Protein AF-A0A7X9ZNR3-F1 (afdb_monomer)

Structure (mmCIF, N/CA/C/O backbone):
data_AF-A0A7X9ZNR3-F1
#
_entry.id   AF-A0A7X9ZNR3-F1
#
loop_
_atom_site.group_PDB
_atom_site.id
_atom_site.type_symbol
_atom_site.label_atom_id
_atom_site.label_alt_id
_atom_site.label_comp_id
_atom_site.label_asym_id
_atom_site.label_entity_id
_atom_site.label_seq_id
_atom_site.pdbx_PDB_ins_code
_atom_site.Cartn_x
_atom_site.Cartn_y
_atom_site.Cartn_z
_atom_site.occupancy
_atom_site.B_iso_or_equiv
_atom_site.auth_seq_id
_atom_site.auth_comp_id
_atom_site.auth_asym_id
_atom_site.auth_atom_id
_atom_site.pdbx_PDB_model_num
ATOM 1 N N . MET A 1 1 ? -13.707 3.258 27.405 1.00 74.75 1 MET A N 1
ATOM 2 C CA . MET A 1 1 ? -12.650 2.225 27.385 1.00 74.75 1 MET A CA 1
ATOM 3 C C . MET A 1 1 ? -12.020 2.270 26.015 1.00 74.75 1 MET A C 1
ATOM 5 O O . MET A 1 1 ? -12.771 2.261 25.046 1.00 74.75 1 MET A O 1
ATOM 9 N N . THR A 1 2 ? -10.698 2.387 25.947 1.00 89.94 2 THR A N 1
ATOM 10 C CA . THR A 1 2 ? -9.964 2.282 24.686 1.00 89.94 2 THR A CA 1
ATOM 11 C C . THR A 1 2 ? -9.937 0.831 24.216 1.00 89.94 2 THR A C 1
ATOM 13 O O . THR A 1 2 ? -10.012 -0.099 25.022 1.00 89.94 2 THR A O 1
ATOM 16 N N . LYS A 1 3 ? -9.907 0.659 22.902 1.00 95.94 3 LYS A N 1
ATOM 17 C CA . LYS A 1 3 ? -9.895 -0.614 22.191 1.00 95.94 3 LYS A CA 1
ATOM 18 C C . LYS A 1 3 ? -8.487 -0.932 21.710 1.00 95.94 3 LYS A C 1
ATOM 20 O O . LYS A 1 3 ? -7.637 -0.041 21.652 1.00 95.94 3 LYS A O 1
ATOM 25 N N . ARG A 1 4 ? -8.252 -2.195 21.366 1.00 96.81 4 ARG A N 1
ATOM 26 C CA . ARG A 1 4 ? -7.011 -2.649 20.736 1.00 96.81 4 ARG A CA 1
ATOM 27 C C . ARG A 1 4 ? -7.162 -2.648 19.218 1.00 96.81 4 ARG A C 1
ATOM 29 O O . ARG A 1 4 ? -8.122 -3.225 18.713 1.00 96.81 4 ARG A O 1
ATOM 36 N N . LEU A 1 5 ? -6.220 -2.023 18.521 1.00 97.56 5 LEU A N 1
ATOM 37 C CA . LEU A 1 5 ? -6.070 -2.085 17.069 1.00 97.56 5 LEU A CA 1
ATOM 38 C C . LEU A 1 5 ? -5.126 -3.231 16.690 1.00 97.56 5 LEU A C 1
ATOM 40 O O . LEU A 1 5 ? -4.031 -3.323 17.240 1.00 97.56 5 LEU A O 1
ATOM 44 N N . ASP A 1 6 ? -5.506 -4.042 15.711 1.00 97.94 6 ASP A N 1
ATOM 45 C CA . ASP A 1 6 ? -4.581 -4.897 14.966 1.00 97.94 6 ASP A CA 1
ATOM 46 C C . ASP A 1 6 ? -4.818 -4.714 13.458 1.00 97.94 6 ASP A C 1
ATOM 48 O O . ASP A 1 6 ? -5.951 -4.524 13.015 1.00 97.94 6 ASP A O 1
ATOM 52 N N . ILE A 1 7 ? -3.758 -4.794 12.656 1.00 97.88 7 ILE A N 1
ATOM 53 C CA . ILE A 1 7 ? -3.806 -4.730 11.193 1.00 97.88 7 ILE A CA 1
ATOM 54 C C . ILE A 1 7 ? -3.326 -6.070 10.638 1.00 97.88 7 ILE A C 1
ATOM 56 O O . ILE A 1 7 ? -2.135 -6.390 10.655 1.00 97.88 7 ILE A O 1
ATOM 60 N N . LEU A 1 8 ? -4.256 -6.866 10.117 1.00 97.06 8 LEU A N 1
ATOM 61 C CA . LEU A 1 8 ? -3.946 -8.174 9.552 1.00 97.06 8 LEU A CA 1
ATOM 62 C C . LEU A 1 8 ? -3.786 -8.079 8.037 1.00 97.06 8 LEU A C 1
ATOM 64 O O . LEU A 1 8 ? -4.723 -7.694 7.337 1.00 97.06 8 LEU A O 1
ATOM 68 N N . VAL A 1 9 ? -2.624 -8.489 7.529 1.00 97.19 9 VAL A N 1
ATOM 69 C CA . VAL A 1 9 ? -2.407 -8.649 6.088 1.00 97.19 9 VAL A CA 1
ATOM 70 C C . VAL A 1 9 ? -2.668 -10.094 5.690 1.00 97.19 9 VAL A C 1
ATOM 72 O O . VAL A 1 9 ? -2.155 -11.027 6.302 1.00 97.19 9 VAL A O 1
ATOM 75 N N . SER A 1 10 ? -3.478 -10.281 4.656 1.00 93.06 10 SER A N 1
ATOM 76 C CA . SER A 1 10 ? -3.810 -11.598 4.111 1.00 93.06 10 SER A CA 1
ATOM 77 C C . SER A 1 10 ? -3.955 -11.530 2.599 1.00 93.06 10 SER A C 1
ATOM 79 O O . SER A 1 10 ? -4.188 -10.456 2.041 1.00 93.06 10 SER A O 1
ATOM 81 N N . SER A 1 11 ? -3.832 -12.671 1.923 1.00 90.56 11 SER A N 1
ATOM 82 C CA . SER A 1 11 ? -4.200 -12.752 0.514 1.00 90.56 11 SER A CA 1
ATOM 83 C C . SER A 1 11 ? -5.705 -12.505 0.337 1.00 90.56 11 SER A C 1
ATOM 85 O O . SER A 1 11 ? -6.543 -12.843 1.173 1.00 90.56 11 SER A O 1
ATOM 87 N N . SER A 1 12 ? -6.049 -11.879 -0.776 1.00 86.56 12 SER A N 1
ATOM 88 C CA . SER A 1 12 ? -7.393 -11.524 -1.202 1.00 86.56 12 SER A CA 1
ATOM 89 C C . SER A 1 12 ? -7.602 -12.068 -2.613 1.00 86.56 12 SER A C 1
ATOM 91 O O . SER A 1 12 ? -7.291 -11.386 -3.595 1.00 86.56 12 SER A O 1
ATOM 93 N N . PRO A 1 13 ? -8.140 -13.295 -2.746 1.00 82.31 13 PRO A N 1
ATOM 94 C CA . PRO A 1 13 ? -8.471 -13.860 -4.051 1.00 82.31 13 PRO A CA 1
ATOM 95 C C . PRO A 1 13 ? -9.445 -12.976 -4.838 1.00 82.31 13 PRO A C 1
ATOM 97 O O . PRO A 1 13 ? -9.312 -12.845 -6.050 1.00 82.31 13 PRO A O 1
ATOM 100 N N . ALA A 1 14 ? -10.377 -12.314 -4.142 1.00 77.06 14 ALA A N 1
ATOM 101 C CA . ALA A 1 14 ? -11.376 -11.429 -4.741 1.00 77.06 14 ALA A CA 1
ATOM 102 C C . ALA A 1 14 ? -10.763 -10.229 -5.480 1.00 77.06 14 ALA A C 1
ATOM 104 O O . ALA A 1 14 ? -11.314 -9.783 -6.480 1.00 77.06 14 ALA A O 1
ATOM 105 N N . SER A 1 15 ? -9.617 -9.726 -5.013 1.00 73.69 15 SER A N 1
ATOM 106 C CA . SER A 1 15 ? -8.890 -8.631 -5.666 1.00 73.69 15 SER A CA 1
ATOM 107 C C . SER A 1 15 ? -7.600 -9.085 -6.351 1.00 73.69 15 SER A C 1
ATOM 109 O O . SER A 1 15 ? -6.819 -8.232 -6.758 1.00 73.69 15 SER A O 1
ATOM 111 N N . ASN A 1 16 ? -7.359 -10.401 -6.442 1.00 77.50 16 ASN A N 1
ATOM 112 C CA . ASN A 1 16 ? -6.110 -11.002 -6.919 1.00 77.50 16 ASN A CA 1
ATOM 113 C C . ASN A 1 16 ? -4.850 -10.338 -6.317 1.00 77.50 16 ASN A C 1
ATOM 115 O O . ASN A 1 16 ? -3.880 -10.042 -7.017 1.00 77.50 16 ASN A O 1
ATOM 119 N N . ASP A 1 17 ? -4.898 -10.033 -5.016 1.00 82.50 17 ASP A N 1
ATOM 120 C CA . ASP A 1 17 ? -3.831 -9.308 -4.321 1.00 82.50 17 ASP A CA 1
ATOM 121 C C . ASP A 1 17 ? -3.783 -9.649 -2.820 1.00 82.50 17 ASP A C 1
ATOM 123 O O . ASP A 1 17 ? -4.268 -10.695 -2.408 1.00 82.50 17 ASP A O 1
ATOM 127 N N . HIS A 1 18 ? -3.201 -8.782 -1.998 1.00 92.31 18 HIS A N 1
ATOM 128 C CA . HIS A 1 18 ? -3.251 -8.765 -0.549 1.00 92.31 18 HIS A CA 1
ATOM 129 C C . HIS A 1 18 ? -4.193 -7.662 -0.079 1.00 92.31 18 HIS A C 1
ATOM 131 O O . HIS A 1 18 ? -4.435 -6.672 -0.771 1.00 92.31 18 HIS A O 1
ATOM 137 N N . GLN A 1 19 ? -4.720 -7.843 1.121 1.00 94.62 19 GLN A N 1
ATOM 138 C CA . GLN A 1 19 ? -5.551 -6.872 1.805 1.00 94.62 19 GLN A CA 1
ATOM 139 C C . GLN A 1 19 ? -5.066 -6.719 3.243 1.00 94.62 19 GLN A C 1
ATOM 141 O O . GLN A 1 19 ? -4.824 -7.713 3.932 1.00 94.62 19 GLN A O 1
ATOM 146 N N . ALA A 1 20 ? -4.949 -5.477 3.691 1.00 96.88 20 ALA A N 1
ATOM 147 C CA . ALA A 1 20 ? -4.805 -5.113 5.085 1.00 96.88 20 ALA A CA 1
ATOM 148 C C . ALA A 1 20 ? -6.202 -4.862 5.667 1.00 96.88 20 ALA A C 1
ATOM 150 O O . ALA A 1 20 ? -6.957 -4.026 5.160 1.00 96.88 20 ALA A O 1
ATOM 151 N N . ARG A 1 21 ? -6.562 -5.621 6.702 1.00 96.62 21 ARG A N 1
ATOM 152 C CA . ARG A 1 21 ? -7.854 -5.532 7.390 1.00 96.62 21 ARG A CA 1
ATOM 153 C C . ARG A 1 21 ? -7.667 -5.049 8.819 1.00 96.62 21 ARG A C 1
ATOM 155 O O . ARG A 1 21 ? -6.738 -5.470 9.504 1.00 96.62 21 ARG A O 1
ATOM 162 N N . ILE A 1 22 ? -8.583 -4.190 9.249 1.00 96.88 22 ILE A N 1
ATOM 163 C CA . ILE A 1 22 ? -8.605 -3.606 10.588 1.00 96.88 22 ILE A CA 1
ATOM 164 C C . ILE A 1 22 ? -9.339 -4.553 11.535 1.00 96.88 22 ILE A C 1
ATOM 166 O O . ILE A 1 22 ? -10.506 -4.877 11.303 1.00 96.88 22 ILE A O 1
ATOM 170 N N . LEU A 1 23 ? -8.678 -4.968 12.613 1.00 97.81 23 LEU A N 1
ATOM 171 C CA . LEU A 1 23 ? -9.302 -5.676 13.723 1.00 97.81 23 LEU A CA 1
ATOM 172 C C . LEU A 1 23 ? -9.396 -4.750 14.939 1.00 97.81 23 LEU A C 1
ATOM 174 O O . LEU A 1 23 ? -8.427 -4.087 15.308 1.00 97.81 23 LEU A O 1
ATOM 178 N N . VAL A 1 24 ? -10.559 -4.744 15.585 1.00 97.56 24 VAL A N 1
ATOM 179 C CA . VAL A 1 24 ? -10.814 -4.027 16.837 1.00 97.56 24 VAL A CA 1
ATOM 180 C C . VAL A 1 24 ? -11.141 -5.051 17.916 1.00 97.56 24 VAL A C 1
ATOM 182 O O . VAL A 1 24 ? -12.107 -5.800 17.787 1.00 97.56 24 VAL A O 1
ATOM 185 N N . ASP A 1 25 ? -10.324 -5.108 18.970 1.00 97.12 25 ASP A N 1
ATOM 186 C CA . ASP A 1 25 ? -10.372 -6.159 20.001 1.00 97.12 25 ASP A CA 1
ATOM 187 C C . ASP A 1 25 ? -10.370 -7.583 19.395 1.00 97.12 25 ASP A C 1
ATOM 189 O O . ASP A 1 25 ? -11.052 -8.489 19.875 1.00 97.12 25 ASP A O 1
ATOM 193 N N . GLY A 1 26 ? -9.618 -7.779 18.306 1.00 96.81 26 GLY A N 1
ATOM 194 C CA . GLY A 1 26 ? -9.521 -9.057 17.591 1.00 96.81 26 GLY A CA 1
ATOM 195 C C . GLY A 1 26 ? -10.709 -9.399 16.683 1.00 96.81 26 GLY A C 1
ATOM 196 O O . GLY A 1 26 ? -10.716 -10.471 16.082 1.00 96.81 26 GLY A O 1
ATOM 197 N N . VAL A 1 27 ? -11.697 -8.511 16.551 1.00 97.12 27 VAL A N 1
ATOM 198 C CA . VAL A 1 27 ? -12.850 -8.686 15.655 1.00 97.12 27 VAL A CA 1
ATOM 199 C C . VAL A 1 27 ? -12.637 -7.883 14.377 1.00 97.12 27 VAL A C 1
ATOM 201 O O . VAL A 1 27 ? -12.264 -6.716 14.452 1.00 97.12 27 VAL A O 1
ATOM 204 N N . ASP A 1 28 ? -12.904 -8.483 13.213 1.00 96.81 28 ASP A N 1
ATOM 205 C CA . ASP A 1 28 ? -12.868 -7.774 11.929 1.00 96.81 28 ASP A CA 1
ATOM 206 C C . ASP A 1 28 ? -13.869 -6.619 11.929 1.00 96.81 28 ASP A C 1
ATOM 208 O O . ASP A 1 28 ? -15.085 -6.819 11.945 1.00 96.81 28 ASP A O 1
ATOM 212 N N . TRP A 1 29 ? -13.330 -5.404 11.934 1.00 96.62 29 TRP A N 1
ATOM 213 C CA . TRP A 1 29 ? -14.106 -4.184 12.079 1.00 96.62 29 TRP A CA 1
ATOM 214 C C . TRP A 1 29 ? -14.790 -3.773 10.776 1.00 96.62 29 TRP A C 1
ATOM 216 O O . TRP A 1 29 ? -15.828 -3.121 10.827 1.00 96.62 29 TRP A O 1
ATOM 226 N N . LEU A 1 30 ? -14.258 -4.180 9.617 1.00 94.50 30 LEU A N 1
ATOM 227 C CA . LEU A 1 30 ? -14.856 -3.888 8.309 1.00 94.50 30 LEU A CA 1
ATOM 228 C C . LEU A 1 30 ? -16.058 -4.793 8.004 1.00 94.50 30 LEU A C 1
ATOM 230 O O . LEU A 1 30 ? -16.945 -4.401 7.247 1.00 94.50 30 LEU A O 1
ATOM 234 N N . GLY A 1 31 ? -16.089 -5.994 8.586 1.00 93.62 31 GLY A N 1
ATOM 235 C CA . GLY A 1 31 ? -17.117 -6.995 8.318 1.00 93.62 31 GLY A CA 1
ATOM 236 C C . GLY A 1 31 ? -16.944 -7.720 6.970 1.00 93.62 31 GLY A C 1
ATOM 237 O O . GLY A 1 31 ? -16.040 -7.415 6.190 1.00 93.62 31 GLY A O 1
ATOM 238 N N . PRO A 1 32 ? -17.798 -8.716 6.680 1.00 91.38 32 PRO A N 1
ATOM 239 C CA . PRO A 1 32 ? -17.580 -9.663 5.582 1.00 91.38 32 PRO A CA 1
ATOM 240 C C . PRO A 1 32 ? -17.792 -9.076 4.178 1.00 91.38 32 PRO A C 1
ATOM 242 O O . PRO A 1 32 ? -17.235 -9.599 3.217 1.00 91.38 32 PRO A O 1
ATOM 245 N N . ASP A 1 33 ? -18.572 -8.000 4.054 1.00 90.62 33 ASP A N 1
ATOM 246 C CA . ASP A 1 33 ? -18.987 -7.442 2.757 1.00 90.62 33 ASP A CA 1
ATOM 247 C C . ASP A 1 33 ? -18.012 -6.392 2.196 1.00 90.62 33 ASP A C 1
ATOM 249 O O . ASP A 1 33 ? -18.169 -5.917 1.068 1.00 90.62 33 ASP A O 1
ATOM 253 N N . ALA A 1 34 ? -16.994 -6.030 2.977 1.00 92.44 34 ALA A N 1
ATOM 254 C CA . ALA A 1 34 ? -15.958 -5.081 2.599 1.00 92.44 34 ALA A CA 1
ATOM 255 C C . ALA A 1 34 ? -14.628 -5.794 2.338 1.00 92.44 34 ALA A C 1
ATOM 257 O O . ALA A 1 34 ? -14.311 -6.814 2.954 1.00 92.44 34 ALA A O 1
ATOM 258 N N . LEU A 1 35 ? -13.812 -5.226 1.454 1.00 94.50 35 LEU A N 1
ATOM 259 C CA . LEU A 1 35 ? -12.426 -5.634 1.241 1.00 94.50 35 LEU A CA 1
ATOM 260 C C . LEU A 1 35 ? -11.488 -4.743 2.054 1.00 94.50 35 LEU A C 1
ATOM 262 O O . LEU A 1 35 ? -11.736 -3.548 2.213 1.00 94.50 35 LEU A O 1
ATOM 266 N N . GLY A 1 36 ? -10.375 -5.305 2.519 1.00 95.19 36 GLY A N 1
ATOM 267 C CA . GLY A 1 36 ? -9.282 -4.495 3.049 1.00 95.19 36 GLY A CA 1
ATOM 268 C C . GLY A 1 36 ? -8.589 -3.687 1.945 1.00 95.19 36 GLY A C 1
ATOM 269 O O . GLY A 1 36 ? -8.758 -3.938 0.741 1.00 95.19 36 GLY A O 1
ATOM 270 N N . LEU A 1 37 ? -7.797 -2.704 2.358 1.00 94.88 37 LEU A N 1
ATOM 271 C CA . LEU A 1 37 ? -7.009 -1.874 1.449 1.00 94.88 37 LEU A CA 1
ATOM 272 C C . LEU A 1 37 ? -5.676 -2.557 1.106 1.00 94.88 37 LEU A C 1
ATOM 274 O O . LEU A 1 37 ? -5.219 -3.433 1.836 1.00 94.88 37 LEU A O 1
ATOM 278 N N . ASP A 1 38 ? -5.059 -2.187 -0.014 1.00 92.81 38 ASP A N 1
ATOM 279 C CA . ASP A 1 38 ? -3.695 -2.624 -0.332 1.00 92.81 38 ASP A CA 1
ATOM 280 C C . ASP A 1 38 ? -2.729 -2.215 0.809 1.00 92.81 38 ASP A C 1
ATOM 282 O O . ASP A 1 38 ? -2.826 -1.079 1.280 1.00 92.81 38 ASP A O 1
ATOM 286 N N . PRO A 1 39 ? -1.836 -3.095 1.315 1.00 94.56 39 PRO A N 1
ATOM 287 C CA . PRO A 1 39 ? -1.032 -2.766 2.495 1.00 94.56 39 PRO A CA 1
ATOM 288 C C . PRO A 1 39 ? -0.097 -1.550 2.315 1.00 94.56 39 PRO A C 1
ATOM 290 O O . PRO A 1 39 ? -0.093 -0.694 3.205 1.00 94.56 39 PRO A O 1
ATOM 293 N N . PRO A 1 40 ? 0.656 -1.401 1.202 1.00 91.25 40 PRO A N 1
ATOM 294 C CA . PRO A 1 40 ? 1.372 -0.158 0.895 1.00 91.25 40 PRO A CA 1
ATOM 295 C C . PRO A 1 40 ? 0.483 1.092 0.870 1.00 91.25 40 PRO A C 1
ATOM 297 O O . PRO A 1 40 ? 0.863 2.118 1.439 1.00 91.25 40 PRO A O 1
ATOM 300 N N . GLU A 1 41 ? -0.700 1.012 0.260 1.00 90.75 41 GLU A N 1
ATOM 301 C CA . GLU A 1 41 ? -1.643 2.133 0.217 1.00 90.75 41 GLU A CA 1
ATOM 302 C C . GLU A 1 41 ? -2.143 2.504 1.620 1.00 90.75 41 GLU A C 1
ATOM 304 O O . GLU A 1 41 ? -2.049 3.665 2.022 1.00 90.75 41 GLU A O 1
ATOM 309 N N . LEU A 1 42 ? -2.578 1.522 2.419 1.00 93.50 42 LEU A N 1
ATOM 310 C CA . LEU A 1 42 ? -2.999 1.752 3.803 1.00 93.50 42 LEU A CA 1
ATOM 311 C C . LEU A 1 42 ? -1.875 2.389 4.619 1.00 93.50 42 LEU A C 1
ATOM 313 O O . LEU A 1 42 ? -2.100 3.388 5.298 1.00 93.50 42 LEU A O 1
ATOM 317 N N . LYS A 1 43 ? -0.649 1.867 4.499 1.00 91.44 43 LYS A N 1
ATOM 318 C CA . LYS A 1 43 ? 0.538 2.451 5.130 1.00 91.44 43 LYS A CA 1
ATOM 319 C C . LYS A 1 43 ? 0.703 3.921 4.752 1.00 91.44 43 LYS A C 1
ATOM 321 O O . LYS A 1 43 ? 0.956 4.739 5.627 1.00 91.44 43 LYS A O 1
ATOM 326 N N . ASN A 1 44 ? 0.563 4.284 3.480 1.00 87.06 44 ASN A N 1
ATOM 327 C CA . ASN A 1 44 ? 0.722 5.671 3.041 1.00 87.06 44 ASN A CA 1
ATOM 328 C C . ASN A 1 44 ? -0.357 6.600 3.608 1.00 87.06 44 ASN A C 1
ATOM 330 O O . ASN A 1 44 ? -0.049 7.745 3.947 1.00 87.06 44 ASN A O 1
ATOM 334 N N . GLN A 1 45 ? -1.596 6.124 3.738 1.00 88.06 45 GLN A N 1
ATOM 335 C CA . GLN A 1 45 ? -2.686 6.913 4.318 1.00 88.06 45 GLN A CA 1
ATOM 336 C C . GLN A 1 45 ? -2.512 7.108 5.825 1.00 88.06 45 GLN A C 1
ATOM 338 O O . GLN A 1 45 ? -2.658 8.224 6.318 1.00 88.06 45 GLN A O 1
ATOM 343 N N . LEU A 1 46 ? -2.080 6.056 6.513 1.00 86.06 46 LEU A N 1
ATOM 344 C CA . LEU A 1 46 ? -1.807 6.034 7.946 1.00 86.06 46 LEU A CA 1
ATOM 345 C C . LEU A 1 46 ? -0.515 6.789 8.332 1.00 86.06 46 LEU A C 1
ATOM 347 O O . LEU A 1 46 ? -0.435 7.404 9.391 1.00 86.06 46 LEU A O 1
ATOM 351 N N . ARG A 1 47 ? 0.507 6.827 7.462 1.00 73.38 47 ARG A N 1
ATOM 352 C CA . ARG A 1 47 ? 1.772 7.558 7.701 1.00 73.38 47 ARG A CA 1
ATOM 353 C C . ARG A 1 47 ? 1.604 9.079 7.673 1.00 73.38 47 ARG A C 1
ATOM 355 O O . ARG A 1 47 ? 2.399 9.797 8.278 1.00 73.38 47 ARG A O 1
ATOM 362 N N . ARG A 1 48 ? 0.578 9.599 6.986 1.00 59.03 48 ARG A N 1
ATOM 363 C CA . ARG A 1 48 ? 0.272 11.046 6.950 1.00 59.03 48 ARG A CA 1
ATOM 364 C C . ARG A 1 48 ? -0.101 11.616 8.331 1.00 59.03 48 ARG A C 1
ATOM 366 O O . ARG A 1 48 ? -0.210 12.829 8.470 1.00 59.03 48 ARG A O 1
ATOM 373 N N . GLU A 1 49 ? -0.232 10.767 9.349 1.00 54.31 49 GLU A N 1
ATOM 374 C CA . GLU A 1 49 ? -0.651 11.098 10.714 1.00 54.31 49 GLU A CA 1
ATOM 375 C C . GLU A 1 49 ? 0.449 11.634 11.646 1.00 54.31 49 GLU A C 1
ATOM 377 O O . GLU A 1 49 ? 0.160 11.901 12.811 1.00 54.31 49 GLU A O 1
ATOM 382 N N . GLN A 1 50 ? 1.696 11.824 11.195 1.00 51.66 50 GLN A N 1
ATOM 383 C CA . GLN A 1 50 ? 2.775 12.267 12.093 1.00 51.66 50 GLN A CA 1
ATOM 384 C C . GLN A 1 50 ? 3.290 13.698 11.852 1.00 51.66 50 GLN A C 1
ATOM 386 O O . GLN A 1 50 ? 4.419 13.875 11.393 1.00 51.66 50 GLN A O 1
ATOM 391 N N . PRO A 1 51 ? 2.596 14.758 12.301 1.00 46.94 51 PRO A N 1
ATOM 392 C CA . PRO A 1 51 ? 3.294 15.835 12.975 1.00 46.94 51 PRO A CA 1
ATOM 393 C C . PRO A 1 51 ? 3.596 15.356 14.402 1.00 46.94 51 PRO A C 1
ATOM 395 O O . PRO A 1 51 ? 2.731 15.390 15.272 1.00 46.94 51 PRO A O 1
ATOM 398 N N . GLN A 1 52 ? 4.834 14.917 14.663 1.00 44.84 52 GLN A N 1
ATOM 399 C CA . GLN A 1 52 ? 5.283 14.486 16.001 1.00 44.84 52 GLN A CA 1
ATOM 400 C C . GLN A 1 52 ? 5.091 15.550 17.102 1.00 44.84 52 GLN A C 1
ATOM 402 O O . GLN A 1 52 ? 5.254 15.246 18.281 1.00 44.84 52 GLN A O 1
ATOM 407 N N . GLN A 1 53 ? 4.764 16.799 16.754 1.00 42.19 53 GLN A N 1
ATOM 408 C CA . GLN A 1 53 ? 4.627 17.912 17.689 1.00 42.19 53 GLN A CA 1
ATOM 409 C C . GLN A 1 53 ? 3.638 18.953 17.145 1.00 42.19 53 GLN A C 1
ATOM 411 O O . GLN A 1 53 ? 4.042 19.906 16.484 1.00 42.19 53 GLN A O 1
ATOM 416 N N . ALA A 1 54 ? 2.340 18.817 17.415 1.00 41.06 54 ALA A N 1
ATOM 417 C CA . ALA A 1 54 ? 1.393 19.904 17.163 1.00 41.06 54 ALA A CA 1
ATOM 418 C C . ALA A 1 54 ? 0.602 20.229 18.433 1.00 41.06 54 ALA A C 1
ATOM 420 O O . ALA A 1 54 ? -0.270 19.486 18.867 1.00 41.06 54 ALA A O 1
ATOM 421 N N . VAL A 1 55 ? 0.939 21.376 19.025 1.00 43.19 55 VAL A N 1
ATOM 422 C CA . VAL A 1 55 ? 0.306 21.994 20.207 1.00 43.19 55 VAL A CA 1
ATOM 423 C C . VAL A 1 55 ? -0.976 22.764 19.812 1.00 43.19 55 VAL A C 1
ATOM 425 O O . VAL A 1 55 ? -1.540 23.516 20.599 1.00 43.19 55 VAL A O 1
ATOM 428 N N . VAL A 1 56 ? -1.462 22.598 18.580 1.00 47.56 56 VAL A N 1
ATOM 429 C CA . VAL A 1 56 ? -2.604 23.331 18.014 1.00 47.56 56 VAL A CA 1
ATOM 430 C C . VAL A 1 56 ? -3.534 22.336 17.330 1.00 47.56 56 VAL A C 1
ATOM 432 O O . VAL A 1 56 ? -3.050 21.364 16.758 1.00 47.56 56 VAL A O 1
ATOM 435 N N . ALA A 1 57 ? -4.847 22.580 17.410 1.00 45.59 57 ALA A N 1
ATOM 436 C CA . ALA A 1 57 ? -5.895 21.765 16.798 1.00 45.59 57 ALA A CA 1
ATOM 437 C C . ALA A 1 57 ? -5.542 21.404 15.344 1.00 45.59 57 ALA A C 1
ATOM 439 O O . ALA A 1 57 ? -5.600 22.250 14.453 1.00 45.59 57 ALA A O 1
ATOM 440 N N . VAL A 1 58 ? -5.126 20.155 15.132 1.00 61.72 58 VAL A N 1
ATOM 441 C CA . VAL A 1 58 ? -4.850 19.603 13.807 1.00 61.72 58 VAL A CA 1
ATOM 442 C C . VAL A 1 58 ? -6.190 19.156 13.237 1.00 61.72 58 VAL A C 1
ATOM 444 O O . VAL A 1 58 ? -6.939 18.447 13.911 1.00 61.72 58 VAL A O 1
ATOM 447 N N . GLU A 1 59 ? -6.515 19.596 12.021 1.00 66.38 59 GLU A N 1
ATOM 448 C CA . GLU A 1 59 ? -7.646 19.042 11.274 1.00 66.38 59 GLU A CA 1
ATOM 449 C C . GLU A 1 59 ? -7.534 17.508 11.241 1.00 66.38 59 GLU A C 1
ATOM 451 O O . GLU A 1 59 ? -6.432 16.980 11.058 1.00 66.38 59 GLU A O 1
ATOM 456 N N . PRO A 1 60 ? -8.639 16.770 11.427 1.00 74.25 60 PRO A N 1
ATOM 457 C CA . PRO A 1 60 ? -8.595 15.316 11.424 1.00 74.25 60 PRO A CA 1
ATOM 458 C C . PRO A 1 60 ? -8.108 14.791 10.078 1.00 74.25 60 PRO A C 1
ATOM 460 O O . PRO A 1 60 ? -8.591 15.201 9.016 1.00 74.25 60 PRO A O 1
ATOM 463 N N . VAL A 1 61 ? -7.193 13.829 10.130 1.00 83.62 61 VAL A N 1
ATOM 464 C CA . VAL A 1 61 ? -6.708 13.139 8.934 1.00 83.62 61 VAL A CA 1
ATOM 465 C C . VAL A 1 61 ? -7.804 12.197 8.452 1.00 83.62 61 VAL A C 1
ATOM 467 O O . VAL A 1 61 ? -8.434 11.510 9.251 1.00 83.62 61 VAL A O 1
ATOM 470 N N . SER A 1 62 ? -8.073 12.189 7.149 1.00 89.38 62 SER A N 1
ATOM 471 C CA . SER A 1 62 ? -9.002 11.226 6.549 1.00 89.38 62 SER A CA 1
ATOM 472 C C . SER A 1 62 ? -8.216 10.085 5.916 1.00 89.38 62 SER A C 1
ATOM 474 O O . SER A 1 62 ? -7.295 10.346 5.141 1.00 89.38 62 SER A O 1
ATOM 476 N N . ALA A 1 63 ? -8.598 8.849 6.226 1.00 92.19 63 ALA A N 1
ATOM 477 C CA . ALA A 1 63 ? -8.002 7.640 5.671 1.00 92.19 63 ALA A CA 1
ATOM 478 C C . ALA A 1 63 ? -9.091 6.682 5.178 1.00 92.19 63 ALA A C 1
ATOM 480 O O . ALA A 1 63 ? -10.093 6.440 5.853 1.00 92.19 63 ALA A O 1
ATOM 481 N N . ILE A 1 64 ? -8.883 6.125 3.995 1.00 94.56 64 ILE A N 1
ATOM 482 C CA . ILE A 1 64 ? -9.577 4.950 3.492 1.00 94.56 64 ILE A CA 1
ATOM 483 C C . ILE A 1 64 ? -8.982 3.745 4.219 1.00 94.56 64 ILE A C 1
ATOM 485 O O . ILE A 1 64 ? -7.770 3.548 4.238 1.00 94.56 64 ILE A O 1
ATOM 489 N N . VAL A 1 65 ? -9.843 2.936 4.822 1.00 94.88 65 VAL A N 1
ATOM 490 C CA . VAL A 1 65 ? -9.454 1.738 5.587 1.00 94.88 65 VAL A CA 1
ATOM 491 C C . VAL A 1 65 ? -10.121 0.471 5.062 1.00 94.88 65 VAL A C 1
ATOM 493 O O . VAL A 1 65 ? -9.782 -0.631 5.481 1.00 94.88 65 VAL A O 1
ATOM 496 N N . GLY A 1 66 ? -11.043 0.610 4.111 1.00 94.75 66 GLY A N 1
ATOM 497 C CA . GLY A 1 66 ? -11.677 -0.499 3.414 1.00 94.75 66 GLY A CA 1
ATOM 498 C C . GLY A 1 66 ? -12.263 -0.051 2.081 1.00 94.75 66 GLY A C 1
ATOM 499 O O . GLY A 1 66 ? -12.492 1.136 1.857 1.00 94.75 66 GLY A O 1
ATOM 500 N N . ARG A 1 67 ? -12.504 -1.016 1.200 1.00 94.69 67 ARG A N 1
ATOM 501 C CA . ARG A 1 67 ? -13.095 -0.833 -0.131 1.00 94.69 67 ARG A CA 1
ATOM 502 C C . ARG A 1 67 ? -14.391 -1.626 -0.235 1.00 94.69 67 ARG A C 1
ATOM 504 O O . ARG A 1 67 ? -14.576 -2.617 0.478 1.00 94.69 67 ARG A O 1
ATOM 511 N N . CYS A 1 68 ? -15.244 -1.253 -1.184 1.00 91.44 68 CYS A N 1
ATOM 512 C CA . CYS A 1 68 ? -16.380 -2.091 -1.555 1.00 91.44 68 CYS A CA 1
ATOM 513 C C . CYS A 1 68 ? -15.928 -3.433 -2.143 1.00 91.44 68 CYS A C 1
ATOM 515 O O . CYS A 1 68 ? -14.781 -3.592 -2.571 1.00 91.44 68 CYS A O 1
ATOM 517 N N . SER A 1 69 ? -16.839 -4.405 -2.203 1.00 89.62 69 SER A N 1
ATOM 518 C CA . SER A 1 69 ? -16.579 -5.743 -2.756 1.00 89.62 69 SER A CA 1
ATOM 519 C C . SER A 1 69 ? -16.133 -5.740 -4.226 1.00 89.62 69 SER A C 1
ATOM 521 O O . SER A 1 69 ? -15.535 -6.704 -4.692 1.00 89.62 69 SER A O 1
ATOM 523 N N . CYS A 1 70 ? -16.358 -4.632 -4.936 1.00 87.06 70 CYS A N 1
ATOM 524 C CA . CYS A 1 70 ? -15.815 -4.342 -6.261 1.00 87.06 70 CYS A CA 1
ATOM 525 C C . CYS A 1 70 ? -14.279 -4.278 -6.315 1.00 87.06 70 CYS A C 1
ATOM 527 O O . CYS A 1 70 ? -13.697 -4.466 -7.380 1.00 87.06 70 CYS A O 1
ATOM 529 N N . GLY A 1 71 ? -13.617 -3.941 -5.203 1.00 84.12 71 GLY A N 1
ATOM 530 C CA . GLY A 1 71 ? -12.167 -3.749 -5.131 1.00 84.12 71 GLY A CA 1
ATOM 531 C C . GLY A 1 71 ? -11.645 -2.446 -5.748 1.00 84.12 71 GLY A C 1
ATOM 532 O O . GLY A 1 71 ? -10.456 -2.157 -5.618 1.00 84.12 71 GLY A O 1
ATOM 533 N N . CYS A 1 72 ? -12.490 -1.627 -6.375 1.00 85.75 72 CYS A N 1
ATOM 534 C CA . CYS A 1 72 ? -12.086 -0.325 -6.901 1.00 85.75 72 CYS A CA 1
ATOM 535 C C . CYS A 1 72 ? -12.025 0.718 -5.779 1.00 85.75 72 CYS A C 1
ATOM 537 O O . CYS A 1 72 ? -13.041 0.991 -5.144 1.00 85.75 72 CYS A O 1
ATOM 539 N N . VAL A 1 73 ? -10.856 1.333 -5.579 1.00 86.69 73 VAL A N 1
ATOM 540 C CA . VAL A 1 73 ? -10.734 2.537 -4.740 1.00 86.69 73 VAL A CA 1
ATOM 541 C C . VAL A 1 73 ? -11.563 3.664 -5.366 1.00 86.69 73 VAL A C 1
ATOM 543 O O . VAL A 1 73 ? -11.581 3.829 -6.587 1.00 86.69 73 VAL A O 1
ATOM 546 N N . GLY A 1 74 ? -12.271 4.421 -4.537 1.00 87.06 74 GLY A N 1
ATOM 547 C CA . GLY A 1 74 ? -13.205 5.479 -4.914 1.00 87.06 74 GLY A CA 1
ATOM 548 C C . GLY A 1 74 ? -14.638 4.993 -5.144 1.00 87.06 74 GLY A C 1
ATOM 549 O O . GLY A 1 74 ? -15.543 5.811 -5.309 1.00 87.06 74 GLY A O 1
ATOM 550 N N . CYS A 1 75 ? -14.880 3.679 -5.128 1.00 90.56 75 CYS A N 1
ATOM 551 C CA . CYS A 1 75 ? -16.217 3.111 -5.242 1.00 90.56 75 CYS A CA 1
ATOM 552 C C . CYS A 1 75 ? -16.714 2.714 -3.852 1.00 90.56 75 CYS A C 1
ATOM 554 O O . CYS A 1 75 ? -16.398 1.634 -3.372 1.00 90.56 75 CYS A O 1
ATOM 556 N N . SER A 1 76 ? -17.488 3.594 -3.207 1.00 90.69 76 SER A N 1
ATOM 557 C CA . SER A 1 76 ? -18.081 3.346 -1.879 1.00 90.69 76 SER A CA 1
ATOM 558 C C . SER A 1 76 ? -17.067 2.861 -0.830 1.00 90.69 76 SER A C 1
ATOM 560 O O . SER A 1 76 ? -17.308 1.881 -0.126 1.00 90.69 76 SER A O 1
ATOM 562 N N . ASP A 1 77 ? -15.931 3.551 -0.737 1.00 94.56 77 ASP A N 1
ATOM 563 C CA . ASP A 1 77 ? -14.879 3.247 0.233 1.00 94.56 77 ASP A CA 1
ATOM 564 C C . ASP A 1 77 ? -15.318 3.492 1.683 1.00 94.56 77 ASP A C 1
ATOM 566 O O . ASP A 1 77 ? -16.072 4.420 1.994 1.00 94.56 77 ASP A O 1
ATOM 570 N N . THR A 1 78 ? -14.757 2.700 2.596 1.00 95.06 78 THR A N 1
ATOM 571 C CA . THR A 1 78 ? -14.863 2.921 4.038 1.00 95.06 78 THR A CA 1
ATOM 572 C C . THR A 1 78 ? -13.807 3.935 4.457 1.00 95.06 78 THR A C 1
ATOM 574 O O . THR A 1 78 ? -12.617 3.617 4.501 1.00 95.06 78 THR A O 1
ATOM 577 N N . VAL A 1 79 ? -14.250 5.145 4.795 1.00 94.69 79 VAL A N 1
ATOM 578 C CA . VAL A 1 79 ? -13.389 6.256 5.221 1.00 94.69 79 VAL A CA 1
ATOM 579 C C . VAL A 1 79 ? -13.573 6.536 6.710 1.00 94.69 79 VAL A C 1
ATOM 581 O O . VAL A 1 79 ? -14.698 6.562 7.218 1.00 94.69 79 VAL A O 1
ATOM 584 N N . VAL A 1 80 ? -12.465 6.793 7.400 1.00 94.38 80 VAL A N 1
ATOM 585 C CA . VAL A 1 80 ? -12.426 7.261 8.788 1.00 94.38 80 VAL A CA 1
ATOM 586 C C . VAL A 1 80 ? -11.737 8.614 8.880 1.00 94.38 80 VAL A C 1
ATOM 588 O O . VAL A 1 80 ? -10.792 8.904 8.149 1.00 94.38 80 VAL A O 1
ATOM 591 N N . ARG A 1 81 ? -12.217 9.444 9.804 1.00 92.75 81 ARG A N 1
ATOM 592 C CA . ARG A 1 81 ? -11.548 10.656 10.274 1.00 92.75 81 ARG A CA 1
ATOM 593 C C . ARG A 1 81 ? -10.842 10.331 11.580 1.00 92.75 81 ARG A C 1
ATOM 595 O 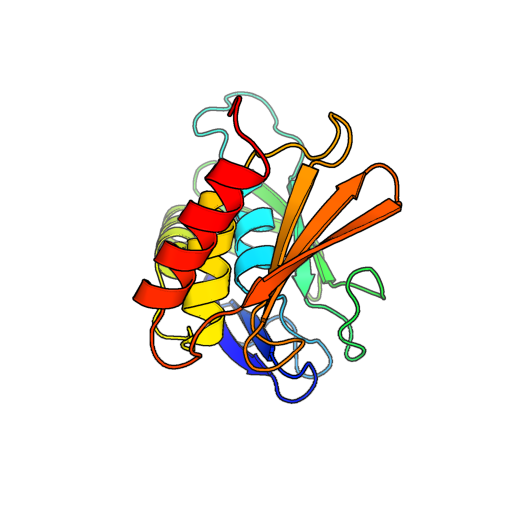O . ARG A 1 81 ? -11.481 9.852 12.514 1.00 92.75 81 ARG A O 1
ATOM 602 N N . ILE A 1 82 ? -9.548 10.592 11.630 1.00 91.69 82 ILE A N 1
ATOM 603 C CA . ILE A 1 82 ? -8.658 10.176 12.705 1.00 91.69 82 ILE A CA 1
ATOM 604 C C . ILE A 1 82 ? -8.292 11.408 13.525 1.00 91.69 82 ILE A C 1
ATOM 606 O O . ILE A 1 82 ? -7.728 12.377 13.012 1.00 91.69 82 ILE A O 1
ATOM 610 N N . TYR A 1 83 ? -8.653 11.369 14.802 1.00 89.00 83 TYR A N 1
ATOM 611 C CA . TYR A 1 83 ? -8.385 12.404 15.788 1.00 89.00 83 TYR A CA 1
ATOM 612 C C . TYR A 1 83 ? -7.415 11.871 16.833 1.00 89.00 83 TYR A C 1
ATOM 614 O O . TYR A 1 83 ? -7.527 10.728 17.266 1.00 89.00 83 TYR A O 1
ATOM 622 N N . ARG A 1 84 ? -6.483 12.710 17.286 1.00 88.00 84 ARG A N 1
ATOM 623 C CA . ARG A 1 84 ? -5.537 12.348 18.343 1.00 88.00 84 ARG A CA 1
ATOM 624 C C . ARG A 1 84 ? -5.630 13.323 19.506 1.00 88.00 84 ARG A C 1
ATOM 626 O O . ARG A 1 84 ? -5.416 14.521 19.344 1.00 88.00 84 ARG A O 1
ATOM 633 N N . TYR A 1 85 ? -5.903 12.785 20.688 1.00 86.50 85 TYR A N 1
ATOM 634 C CA . TYR A 1 85 ? -6.087 13.521 21.934 1.00 86.50 85 TYR A CA 1
ATOM 635 C C . TYR A 1 85 ? -5.144 12.970 23.001 1.00 86.50 85 TYR A C 1
ATOM 637 O O . TYR A 1 85 ? -5.523 12.125 23.811 1.00 86.50 85 TYR A O 1
ATOM 645 N N . GLY A 1 86 ? -3.888 13.425 22.992 1.00 86.00 86 GLY A N 1
ATOM 646 C CA . GLY A 1 86 ? -2.875 12.966 23.944 1.00 86.00 86 GLY A CA 1
ATOM 647 C C . GLY A 1 86 ? -2.684 11.447 23.885 1.00 86.00 86 GLY A C 1
ATOM 648 O O . GLY A 1 86 ? -2.020 10.940 22.984 1.00 86.00 86 GLY A O 1
ATOM 649 N N . THR A 1 87 ? -3.276 10.731 24.843 1.00 90.44 87 THR A N 1
ATOM 650 C CA . THR A 1 87 ? -3.183 9.271 24.996 1.00 90.44 87 THR A CA 1
ATOM 651 C C . THR A 1 87 ? -4.281 8.487 24.275 1.00 90.44 87 THR A C 1
ATOM 653 O O . THR A 1 87 ? -4.321 7.268 24.396 1.00 90.44 87 THR A O 1
ATOM 656 N N . THR A 1 88 ? -5.186 9.148 23.549 1.00 91.88 88 THR A N 1
ATOM 657 C CA . THR A 1 88 ? -6.274 8.486 22.810 1.00 91.88 88 THR A CA 1
ATOM 658 C C . THR A 1 88 ? -6.222 8.839 21.327 1.00 91.88 88 THR A C 1
ATOM 660 O O . THR A 1 88 ? -5.986 9.996 20.975 1.00 91.88 88 THR A O 1
ATOM 663 N N . VAL A 1 89 ? -6.468 7.855 20.465 1.00 92.31 89 VAL A N 1
ATOM 664 C CA . VAL A 1 89 ? -6.718 8.048 19.028 1.00 92.31 89 VAL A CA 1
ATOM 665 C C . VAL A 1 89 ? -8.158 7.643 18.739 1.00 92.31 89 VAL A C 1
ATOM 667 O O . VAL A 1 89 ? -8.543 6.519 19.037 1.00 92.31 89 VAL A O 1
ATOM 670 N N . GLU A 1 90 ? -8.967 8.537 18.184 1.00 93.50 90 GLU A N 1
ATOM 671 C CA . GLU A 1 90 ? -10.363 8.272 17.836 1.00 93.50 90 GLU A CA 1
ATOM 672 C C . GLU A 1 90 ? -10.542 8.213 16.324 1.00 93.50 90 GLU A C 1
ATOM 674 O O . GLU A 1 90 ? -10.130 9.114 15.596 1.00 93.50 90 GLU A O 1
ATOM 679 N N . TRP A 1 91 ? -11.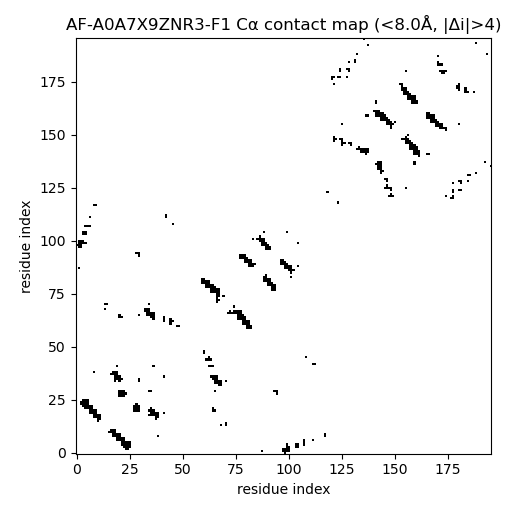192 7.157 15.855 1.00 94.75 91 TRP A N 1
ATOM 680 C CA . TRP A 1 91 ? -11.661 7.026 14.486 1.00 94.75 91 TRP A CA 1
ATOM 681 C C . TRP A 1 91 ? -13.159 7.307 14.451 1.00 94.75 91 TRP A C 1
ATOM 683 O O . TRP A 1 91 ? -13.952 6.624 15.103 1.00 94.75 91 TRP A O 1
ATOM 693 N N . ILE A 1 92 ? -13.544 8.311 13.667 1.00 94.19 92 ILE A N 1
ATOM 694 C CA . ILE A 1 92 ? -14.932 8.696 13.418 1.00 94.19 92 ILE A CA 1
ATOM 695 C C . ILE A 1 92 ? -15.274 8.382 11.963 1.00 94.19 92 ILE A C 1
ATOM 697 O O . ILE A 1 92 ? 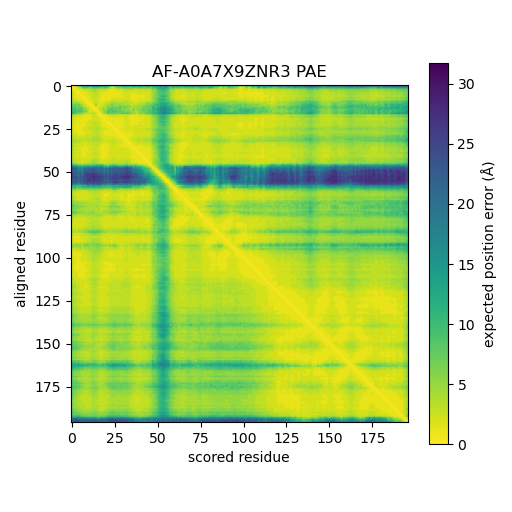-14.655 8.918 11.045 1.00 94.19 92 ILE A O 1
ATOM 701 N N . GLY A 1 93 ? -16.277 7.537 11.750 1.00 91.44 93 GLY A N 1
ATOM 702 C CA . GLY A 1 93 ? -16.652 7.031 10.428 1.00 9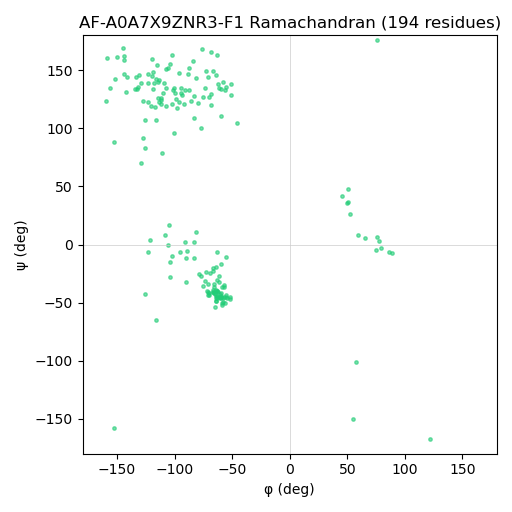1.44 93 GLY A CA 1
ATOM 703 C C . GLY A 1 93 ? -16.606 5.505 10.365 1.00 91.44 93 GLY A C 1
ATOM 704 O O . GLY A 1 93 ? -16.535 4.834 11.395 1.00 91.44 93 GLY A O 1
ATOM 705 N N . GLY A 1 94 ? -16.669 4.969 9.147 1.00 90.38 94 GLY A N 1
ATOM 706 C CA . GLY A 1 94 ? -16.803 3.533 8.892 1.00 90.38 94 GLY A CA 1
ATOM 707 C C . GLY A 1 94 ? -18.013 2.880 9.581 1.00 90.38 94 GLY A C 1
ATOM 708 O O . GLY A 1 94 ? -19.038 3.546 9.750 1.00 90.38 94 GLY A O 1
ATOM 709 N N . PRO A 1 95 ? -17.935 1.582 9.947 1.00 90.06 95 PRO A N 1
ATOM 710 C CA . PRO A 1 95 ? -19.070 0.863 10.533 1.00 90.06 95 PRO A CA 1
ATOM 711 C C . PRO A 1 95 ? -19.476 1.366 11.921 1.00 90.06 95 PRO A C 1
ATOM 713 O O . PRO A 1 95 ? -20.665 1.474 12.217 1.00 90.06 95 PRO A O 1
ATOM 716 N N . VAL A 1 96 ? -18.500 1.678 12.779 1.00 93.44 96 VAL A N 1
ATOM 717 C CA . VAL A 1 96 ? -18.737 2.229 14.120 1.00 93.44 96 VAL A CA 1
ATOM 718 C C . VAL A 1 96 ? -17.517 2.999 14.611 1.00 93.44 96 VAL A C 1
ATOM 720 O O . VAL A 1 96 ? -16.397 2.499 14.525 1.00 93.44 96 VAL A O 1
ATOM 723 N N . SER A 1 97 ? -17.731 4.187 15.181 1.00 95.31 97 SER A N 1
ATOM 724 C CA . SER A 1 97 ? -16.649 4.966 15.785 1.00 95.31 97 SER A CA 1
ATOM 725 C C . SER A 1 97 ? -15.943 4.186 16.894 1.00 95.31 97 SER A C 1
ATOM 727 O O . SER A 1 97 ? -16.579 3.508 17.706 1.00 95.31 97 SER A O 1
ATOM 729 N N . VAL A 1 98 ? -14.622 4.309 16.952 1.00 96.56 98 VAL A N 1
ATOM 730 C CA . VAL A 1 98 ? -13.770 3.549 17.869 1.00 96.56 98 VAL A CA 1
ATOM 731 C C . VAL A 1 98 ? -12.652 4.431 18.411 1.00 96.56 98 VAL A C 1
ATOM 733 O O . VAL A 1 98 ? -12.136 5.294 17.711 1.00 96.56 98 VAL A O 1
ATOM 736 N N . ALA A 1 99 ? -12.289 4.220 19.675 1.00 96.00 99 ALA A N 1
ATOM 737 C CA . ALA A 1 99 ? -11.194 4.917 20.335 1.00 96.00 99 ALA A CA 1
ATOM 738 C C . ALA A 1 99 ? -10.130 3.909 20.772 1.00 96.00 99 ALA A C 1
ATOM 740 O O . ALA A 1 99 ? -10.464 2.897 21.390 1.00 96.00 99 ALA A O 1
ATOM 741 N N . PHE A 1 100 ? -8.866 4.204 20.501 1.00 96.12 100 PHE A N 1
ATOM 742 C CA . PHE A 1 100 ? -7.701 3.379 20.804 1.00 96.12 100 PHE A CA 1
ATOM 743 C C . PHE A 1 100 ? -6.796 4.064 21.821 1.00 96.12 100 PHE A C 1
ATOM 745 O O . PHE A 1 100 ? -6.767 5.292 21.924 1.00 96.12 100 PHE A O 1
ATOM 752 N N . ASP A 1 101 ? -6.032 3.262 22.557 1.00 95.25 101 ASP A N 1
ATOM 753 C CA . ASP A 1 101 ? -4.887 3.774 23.303 1.00 95.25 101 ASP A CA 1
ATOM 754 C C . ASP A 1 101 ? -3.805 4.208 22.306 1.00 95.25 101 ASP A C 1
ATOM 756 O O . ASP A 1 101 ? -3.453 3.452 21.401 1.00 95.25 101 ASP A O 1
ATOM 760 N N . ALA A 1 102 ? -3.289 5.428 22.452 1.00 92.25 102 ALA A N 1
ATOM 761 C CA . ALA A 1 102 ? -2.367 6.000 21.477 1.00 92.25 102 ALA A CA 1
ATOM 762 C C . ALA A 1 102 ? -1.027 5.250 21.413 1.00 92.25 102 ALA A C 1
ATOM 764 O O . ALA A 1 102 ? -0.458 5.125 20.334 1.00 92.25 102 ALA A O 1
ATOM 765 N N . ALA A 1 103 ? -0.534 4.720 22.538 1.00 94.25 103 ALA A N 1
ATOM 766 C CA . ALA A 1 103 ? 0.719 3.969 22.549 1.00 94.25 103 ALA A CA 1
ATOM 767 C C . ALA A 1 103 ? 0.552 2.604 21.867 1.00 94.25 103 ALA A C 1
ATOM 769 O O . ALA A 1 103 ? 1.421 2.179 21.106 1.00 94.25 103 ALA A O 1
ATOM 770 N N . GLN A 1 104 ? -0.577 1.930 22.097 1.00 96.62 104 GLN A N 1
ATOM 771 C CA . GLN A 1 104 ? -0.902 0.681 21.414 1.00 96.62 104 GLN A CA 1
ATOM 772 C C . GLN A 1 104 ? -1.119 0.893 19.909 1.00 96.62 104 GLN A C 1
ATOM 774 O O . GLN A 1 104 ? -0.614 0.101 19.116 1.00 96.62 104 GLN A O 1
ATOM 779 N N . TYR A 1 105 ? -1.811 1.968 19.527 1.00 94.56 105 TYR A N 1
ATOM 780 C CA . TYR A 1 105 ? -2.014 2.368 18.134 1.00 94.56 105 TYR A CA 1
ATOM 781 C C . TYR A 1 105 ? -0.680 2.592 17.406 1.00 94.56 105 TYR A C 1
ATOM 783 O O . TYR A 1 105 ? -0.440 2.004 16.353 1.00 94.56 105 TYR A O 1
ATOM 791 N N . ASP A 1 106 ? 0.227 3.373 18.004 1.00 92.69 106 ASP A N 1
ATOM 792 C CA . ASP A 1 106 ? 1.550 3.654 17.431 1.00 92.69 106 ASP A CA 1
ATOM 793 C C . ASP A 1 106 ? 2.410 2.392 17.306 1.00 92.69 106 ASP A C 1
ATOM 795 O O . ASP A 1 106 ? 3.117 2.202 16.311 1.00 92.69 106 ASP A O 1
ATOM 799 N N . ALA A 1 107 ? 2.355 1.516 18.314 1.00 95.12 107 ALA A N 1
ATOM 800 C CA . ALA A 1 107 ? 3.062 0.243 18.288 1.00 95.12 107 ALA A CA 1
ATOM 801 C C . ALA A 1 107 ? 2.555 -0.648 17.147 1.00 95.12 107 ALA A C 1
ATOM 803 O O . ALA A 1 107 ? 3.359 -1.267 16.450 1.00 95.12 107 ALA A O 1
ATOM 804 N N . GLU A 1 108 ? 1.240 -0.679 16.926 1.00 96.25 108 GLU A N 1
ATOM 805 C CA . GLU A 1 108 ? 0.641 -1.462 15.851 1.00 96.25 108 GLU A CA 1
ATOM 806 C C . GLU A 1 108 ? 0.954 -0.890 14.467 1.00 96.25 108 GLU A C 1
ATOM 808 O O . GLU A 1 108 ? 1.321 -1.649 13.570 1.00 96.25 108 GLU A O 1
ATOM 813 N N . HIS A 1 109 ? 0.908 0.434 14.299 1.00 92.75 109 HIS A N 1
ATOM 814 C CA . HIS A 1 109 ? 1.390 1.086 13.079 1.00 92.75 109 HIS A CA 1
ATOM 815 C C . HIS A 1 109 ? 2.845 0.732 12.800 1.00 92.75 109 HIS A C 1
ATOM 817 O O . HIS A 1 109 ? 3.167 0.287 11.704 1.00 92.75 109 HIS A O 1
ATOM 823 N N . THR A 1 110 ? 3.719 0.873 13.798 1.00 93.19 110 THR A N 1
ATOM 824 C CA . THR A 1 110 ? 5.147 0.570 13.645 1.00 93.19 110 THR A CA 1
ATOM 825 C C . THR A 1 110 ? 5.354 -0.887 13.240 1.00 93.19 110 THR A C 1
ATOM 827 O O . THR A 1 110 ? 6.116 -1.166 12.315 1.00 93.19 110 THR A O 1
ATOM 830 N N . ARG A 1 111 ? 4.649 -1.824 13.891 1.00 95.81 111 ARG A N 1
ATOM 831 C CA . ARG A 1 111 ? 4.678 -3.250 13.545 1.00 95.81 111 ARG A CA 1
ATOM 832 C C . ARG A 1 111 ? 4.231 -3.472 12.100 1.00 95.81 111 ARG A C 1
ATOM 834 O O . ARG A 1 111 ? 4.951 -4.117 11.344 1.00 95.81 111 ARG A O 1
ATOM 841 N N . PHE A 1 112 ? 3.075 -2.936 11.715 1.00 95.56 112 PHE A N 1
ATOM 842 C CA . PHE A 1 112 ? 2.526 -3.053 10.365 1.00 95.56 112 PHE A CA 1
ATOM 843 C C . PHE A 1 112 ? 3.470 -2.464 9.305 1.00 95.56 112 PHE A C 1
ATOM 845 O O . PHE A 1 112 ? 3.709 -3.076 8.265 1.00 95.56 112 PHE A O 1
ATOM 852 N N . GLU A 1 113 ? 4.078 -1.311 9.583 1.00 91.81 113 GLU A N 1
ATOM 853 C CA . GLU A 1 113 ? 4.965 -0.613 8.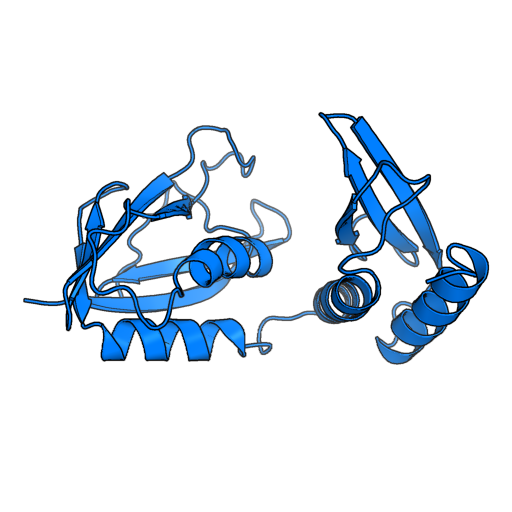657 1.00 91.81 113 GLU A CA 1
ATOM 854 C C . GLU A 1 113 ? 6.229 -1.389 8.306 1.00 91.81 113 GLU A C 1
ATOM 856 O O . GLU A 1 113 ? 6.748 -1.204 7.197 1.00 91.81 113 GLU A O 1
ATOM 861 N N . VAL A 1 114 ? 6.734 -2.221 9.220 1.00 93.12 114 VAL A N 1
ATOM 862 C CA . VAL A 1 114 ? 7.959 -3.022 9.046 1.00 93.12 114 VAL A CA 1
ATOM 863 C C . VAL A 1 114 ? 7.678 -4.488 8.735 1.00 93.12 114 VAL A C 1
ATOM 865 O O . VAL A 1 114 ? 8.603 -5.209 8.370 1.00 93.12 114 VAL A O 1
ATOM 868 N N . ASP A 1 115 ? 6.427 -4.933 8.842 1.00 95.19 115 ASP A N 1
ATOM 869 C CA . ASP A 1 115 ? 6.042 -6.301 8.521 1.00 95.19 115 ASP A CA 1
ATOM 870 C C . ASP A 1 115 ? 6.166 -6.556 7.014 1.00 95.19 115 ASP A C 1
ATOM 872 O O . ASP A 1 115 ? 5.556 -5.883 6.176 1.00 95.19 115 ASP A O 1
ATOM 876 N N . ARG A 1 116 ? 7.009 -7.530 6.679 1.00 94.44 116 ARG A N 1
ATOM 877 C CA . ARG A 1 116 ? 7.269 -8.005 5.315 1.00 94.44 116 ARG A CA 1
ATOM 878 C C . ARG A 1 116 ? 6.959 -9.490 5.163 1.00 94.44 116 ARG A C 1
ATOM 880 O O . ARG A 1 116 ? 7.197 -10.051 4.103 1.00 94.44 116 ARG A O 1
ATOM 887 N N . SER A 1 117 ? 6.439 -10.140 6.207 1.00 95.06 117 SER A N 1
ATOM 888 C CA . SER A 1 117 ? 6.190 -11.589 6.214 1.00 95.06 117 SER A CA 1
ATOM 889 C C . SER A 1 117 ? 5.138 -12.032 5.193 1.00 95.06 117 SER A C 1
ATOM 891 O O . SER A 1 117 ? 5.093 -13.202 4.819 1.00 95.06 117 SER A O 1
ATOM 893 N N . TRP A 1 118 ? 4.316 -11.091 4.729 1.00 94.12 118 TRP A N 1
ATOM 894 C CA . TRP A 1 118 ? 3.287 -11.289 3.716 1.00 94.12 118 TRP A CA 1
ATOM 895 C C . TRP A 1 118 ? 3.781 -11.046 2.280 1.00 94.12 118 TRP A C 1
ATOM 897 O O . TRP A 1 118 ? 3.053 -11.354 1.339 1.00 94.12 118 TRP A O 1
ATOM 907 N N . GLU A 1 119 ? 4.974 -10.474 2.076 1.00 94.94 119 GLU A N 1
ATOM 908 C CA . GLU A 1 119 ? 5.446 -10.150 0.729 1.00 94.94 119 GLU A CA 1
ATOM 909 C C . GLU A 1 119 ? 5.784 -11.426 -0.056 1.00 94.94 119 GLU A C 1
ATOM 911 O O . GLU A 1 119 ? 6.585 -12.260 0.365 1.00 94.94 119 GLU A O 1
ATOM 916 N N . THR A 1 120 ? 5.199 -11.555 -1.247 1.00 93.88 120 THR A N 1
ATOM 917 C CA . THR A 1 120 ? 5.716 -12.454 -2.284 1.00 93.88 120 THR A CA 1
ATOM 918 C C . THR A 1 120 ? 6.945 -11.830 -2.950 1.00 93.88 120 THR A C 1
ATOM 920 O O . THR A 1 120 ? 7.183 -10.631 -2.809 1.00 93.88 120 THR A O 1
ATOM 923 N N . LEU A 1 121 ? 7.691 -12.609 -3.745 1.00 95.56 121 LEU A N 1
ATOM 924 C CA . LEU A 1 121 ? 8.824 -12.082 -4.519 1.00 95.56 121 LEU A CA 1
ATOM 925 C C . LEU A 1 121 ? 8.428 -10.855 -5.358 1.00 95.56 121 LEU A C 1
ATOM 927 O O . LEU A 1 121 ? 9.123 -9.843 -5.325 1.00 95.56 121 LEU A O 1
ATOM 931 N N . ASP A 1 122 ? 7.285 -10.920 -6.044 1.00 94.88 122 ASP A N 1
ATOM 932 C CA . ASP A 1 122 ? 6.779 -9.796 -6.832 1.00 94.88 122 ASP A CA 1
ATOM 933 C C . ASP A 1 122 ? 6.528 -8.563 -5.956 1.00 94.88 122 ASP A C 1
ATOM 935 O O . ASP A 1 122 ? 6.919 -7.464 -6.328 1.00 94.88 122 ASP A O 1
ATOM 939 N N . ARG A 1 123 ? 5.939 -8.726 -4.761 1.00 94.50 123 ARG A N 1
ATOM 940 C CA . ARG A 1 123 ? 5.700 -7.610 -3.827 1.00 94.50 123 ARG A CA 1
ATOM 941 C C . ARG A 1 123 ? 6.992 -7.014 -3.279 1.00 94.50 123 ARG A C 1
ATOM 943 O O . ARG A 1 123 ? 7.104 -5.794 -3.179 1.00 94.50 123 ARG A O 1
ATOM 950 N N . THR A 1 124 ? 7.975 -7.855 -2.973 1.00 96.31 124 THR A N 1
ATOM 951 C CA . THR A 1 124 ? 9.314 -7.407 -2.580 1.00 96.31 124 THR A CA 1
ATOM 952 C C . THR A 1 124 ? 9.958 -6.582 -3.692 1.00 96.31 124 THR A C 1
ATOM 954 O O . THR A 1 124 ? 10.477 -5.501 -3.421 1.00 96.31 124 THR A O 1
ATOM 957 N N . VAL A 1 125 ? 9.859 -7.029 -4.945 1.00 97.50 125 VAL A N 1
ATOM 958 C CA . VAL A 1 125 ? 10.357 -6.285 -6.109 1.00 97.50 125 VAL A CA 1
ATOM 959 C C . VAL A 1 125 ? 9.614 -4.971 -6.312 1.00 97.50 125 VAL A C 1
ATOM 961 O O . VAL A 1 125 ? 10.257 -3.943 -6.505 1.00 97.50 125 VAL A O 1
ATOM 964 N N . GLU A 1 126 ? 8.284 -4.973 -6.231 1.00 96.50 126 GLU A N 1
ATOM 965 C CA . GLU A 1 126 ? 7.464 -3.760 -6.329 1.00 96.50 126 GLU A CA 1
ATOM 966 C C . GLU A 1 126 ? 7.895 -2.707 -5.308 1.00 96.50 126 GLU A C 1
ATOM 968 O O . GLU A 1 126 ? 8.084 -1.546 -5.670 1.00 96.50 126 GLU A O 1
ATOM 973 N N . ARG A 1 127 ? 8.117 -3.116 -4.053 1.00 96.19 127 ARG A N 1
ATOM 974 C CA . ARG A 1 127 ? 8.603 -2.229 -2.995 1.00 96.19 127 ARG A CA 1
ATOM 975 C C . ARG A 1 127 ? 10.010 -1.714 -3.284 1.00 96.19 127 ARG A C 1
ATOM 977 O O . ARG A 1 127 ? 10.215 -0.509 -3.278 1.00 96.19 127 ARG A O 1
ATOM 984 N N . GLU A 1 128 ? 10.975 -2.596 -3.534 1.00 97.62 128 GLU A N 1
ATOM 985 C CA . GLU A 1 128 ? 12.384 -2.204 -3.710 1.00 97.62 128 GLU A CA 1
ATOM 986 C C . GLU A 1 128 ? 12.594 -1.314 -4.936 1.00 97.62 128 GLU A C 1
ATOM 988 O O . GLU A 1 128 ? 13.346 -0.339 -4.894 1.00 97.62 128 GLU A O 1
ATOM 993 N N . VAL A 1 129 ? 11.895 -1.618 -6.028 1.00 97.88 129 VAL A N 1
ATOM 994 C CA . VAL A 1 129 ? 11.901 -0.781 -7.224 1.00 97.88 129 VAL A CA 1
ATOM 995 C C . VAL A 1 129 ? 11.144 0.519 -6.965 1.00 97.88 129 VAL A C 1
ATOM 997 O O . VAL A 1 129 ? 11.638 1.584 -7.325 1.00 97.88 129 VAL A O 1
ATOM 1000 N N . GLY A 1 130 ? 9.982 0.467 -6.313 1.00 96.62 130 GLY A N 1
ATOM 1001 C CA . GLY A 1 130 ? 9.217 1.660 -5.958 1.00 96.62 130 GLY A CA 1
ATOM 1002 C C . GLY A 1 130 ? 10.021 2.641 -5.107 1.00 96.62 130 GLY A C 1
ATOM 1003 O O . GLY A 1 130 ? 10.081 3.824 -5.436 1.00 96.62 130 GLY A O 1
ATOM 1004 N N . ASP A 1 131 ? 10.728 2.146 -4.092 1.00 95.44 131 ASP A N 1
ATOM 1005 C CA . ASP A 1 131 ? 11.627 2.936 -3.246 1.00 95.44 131 ASP A CA 1
ATOM 1006 C C . ASP A 1 131 ? 12.743 3.608 -4.074 1.00 95.44 131 ASP A C 1
ATOM 1008 O O . ASP A 1 131 ? 13.109 4.753 -3.814 1.00 95.44 131 ASP A O 1
ATOM 1012 N N . MET A 1 132 ? 13.257 2.938 -5.114 1.00 96.94 132 MET A N 1
ATOM 1013 C CA . MET A 1 132 ? 14.294 3.481 -6.003 1.00 96.94 132 MET A CA 1
ATOM 1014 C C . MET A 1 132 ? 13.790 4.610 -6.919 1.00 96.94 132 MET A C 1
ATOM 1016 O O . MET A 1 132 ? 14.552 5.522 -7.261 1.00 96.94 132 MET A O 1
ATOM 1020 N N . PHE A 1 133 ? 12.532 4.539 -7.355 1.00 97.31 133 PHE A N 1
ATOM 1021 C CA . PHE A 1 133 ? 11.921 5.539 -8.238 1.00 97.31 133 PHE A CA 1
ATOM 1022 C C . PHE A 1 133 ? 11.119 6.606 -7.484 1.00 97.31 133 PHE A C 1
ATOM 1024 O O . PHE A 1 133 ? 10.708 7.598 -8.096 1.00 97.31 133 PHE A O 1
ATOM 1031 N N . ALA A 1 134 ? 10.947 6.462 -6.170 1.00 94.06 134 ALA A N 1
ATOM 1032 C CA . ALA A 1 134 ? 10.304 7.453 -5.322 1.00 94.06 134 ALA A CA 1
ATOM 1033 C C . ALA A 1 134 ? 10.924 8.848 -5.526 1.00 94.06 134 ALA A C 1
ATOM 1035 O O . ALA A 1 134 ? 12.140 9.033 -5.489 1.00 94.06 134 ALA A O 1
ATOM 1036 N N . GLY A 1 135 ? 10.069 9.844 -5.773 1.00 93.25 135 GLY A N 1
ATOM 1037 C CA . GLY A 1 135 ? 10.483 11.232 -6.003 1.00 93.25 135 GLY A CA 1
ATOM 1038 C C . GLY A 1 135 ? 11.011 11.543 -7.409 1.00 93.25 135 GLY A C 1
ATOM 1039 O O . GLY A 1 135 ? 11.286 12.707 -7.694 1.00 93.25 135 GLY A O 1
ATOM 1040 N N . THR A 1 136 ? 11.128 10.559 -8.306 1.00 96.25 136 THR A N 1
ATOM 1041 C CA . THR A 1 136 ? 11.488 10.834 -9.707 1.00 96.25 136 THR A CA 1
ATOM 1042 C C . THR A 1 136 ? 10.342 11.521 -10.453 1.00 96.25 136 THR A C 1
ATOM 1044 O O . THR A 1 136 ? 9.166 11.215 -10.233 1.00 96.25 136 THR A O 1
ATOM 1047 N N . ILE A 1 137 ? 10.696 12.444 -11.355 1.00 95.75 137 ILE A N 1
ATOM 1048 C CA . ILE A 1 137 ? 9.756 13.168 -12.218 1.00 95.75 137 ILE A CA 1
ATOM 1049 C C . ILE A 1 137 ? 10.102 12.884 -13.683 1.00 95.75 137 ILE A C 1
ATOM 1051 O O . ILE A 1 137 ? 11.190 13.218 -14.150 1.00 95.75 137 ILE A O 1
ATOM 1055 N N . LEU A 1 138 ? 9.167 12.290 -14.419 1.00 96.00 138 LEU A N 1
ATOM 1056 C CA . LEU A 1 138 ? 9.278 12.011 -15.847 1.00 96.00 138 LEU A CA 1
ATOM 1057 C C . LEU A 1 138 ? 8.798 13.213 -16.670 1.00 96.00 138 LEU A C 1
ATOM 1059 O O . LEU A 1 138 ? 7.736 13.785 -16.407 1.00 96.00 138 LEU A O 1
ATOM 1063 N N . ASP A 1 139 ? 9.591 13.596 -17.672 1.00 93.88 139 ASP A N 1
ATOM 1064 C CA . ASP A 1 139 ? 9.341 14.730 -18.576 1.00 93.88 139 ASP A CA 1
ATOM 1065 C C . ASP A 1 139 ? 9.050 16.062 -17.854 1.00 93.88 139 ASP A C 1
ATOM 1067 O O . ASP A 1 139 ? 8.318 16.909 -18.364 1.00 93.88 139 ASP A O 1
ATOM 1071 N N . GLY A 1 140 ? 9.558 16.230 -16.627 1.00 92.19 140 GLY A N 1
ATOM 1072 C CA . GLY A 1 140 ? 9.301 17.409 -15.792 1.00 92.19 140 GLY A CA 1
ATOM 1073 C C . GLY A 1 140 ? 7.845 17.588 -15.334 1.00 92.19 140 GLY A C 1
ATOM 1074 O O . GLY A 1 140 ? 7.540 18.609 -14.725 1.00 92.19 140 GLY A O 1
ATOM 1075 N N . LYS A 1 141 ? 6.948 16.627 -15.611 1.00 95.12 141 LYS A N 1
ATOM 1076 C CA . LYS A 1 141 ? 5.503 16.724 -15.320 1.00 95.12 141 LYS A CA 1
ATOM 1077 C C . LYS A 1 141 ? 4.968 15.560 -14.484 1.00 95.12 141 LYS A C 1
ATOM 1079 O O . LYS A 1 141 ? 4.132 15.777 -13.610 1.00 95.12 141 LYS A O 1
ATOM 1084 N N . TYR A 1 142 ? 5.382 14.332 -14.779 1.00 97.44 142 TYR A N 1
ATOM 1085 C CA . TYR A 1 142 ? 4.743 13.140 -14.226 1.00 97.44 142 TYR A CA 1
ATOM 1086 C C . TYR A 1 142 ? 5.523 12.633 -13.024 1.00 97.44 142 TYR A C 1
ATOM 1088 O O . TYR A 1 142 ? 6.684 12.259 -13.165 1.00 97.44 142 TYR A O 1
ATOM 1096 N N . ALA A 1 143 ? 4.900 12.619 -11.850 1.00 96.56 143 ALA A N 1
ATOM 1097 C CA . ALA A 1 143 ? 5.526 12.091 -10.646 1.00 96.56 143 ALA A CA 1
ATOM 1098 C C . ALA A 1 143 ? 5.396 10.570 -10.612 1.00 96.56 143 ALA A C 1
ATOM 1100 O O . ALA A 1 143 ? 4.376 10.030 -11.045 1.00 96.56 143 ALA A O 1
ATOM 1101 N N . PHE A 1 144 ? 6.425 9.888 -10.107 1.00 96.69 144 PHE A N 1
ATOM 1102 C CA . PHE A 1 144 ? 6.332 8.458 -9.837 1.00 96.69 144 PHE A CA 1
ATOM 1103 C C . PHE A 1 144 ? 5.149 8.164 -8.906 1.00 96.69 144 PHE A C 1
ATOM 1105 O O . PHE A 1 144 ? 4.950 8.860 -7.910 1.00 96.69 144 PHE A O 1
ATOM 1112 N N . ASP A 1 145 ? 4.387 7.132 -9.252 1.00 93.88 145 ASP A N 1
ATOM 1113 C CA . ASP A 1 145 ? 3.150 6.746 -8.579 1.00 93.88 145 ASP A CA 1
ATOM 1114 C C . ASP A 1 145 ? 3.305 5.352 -7.953 1.00 93.88 145 ASP A C 1
ATOM 1116 O O . ASP A 1 145 ? 3.374 5.208 -6.734 1.00 93.88 145 ASP A O 1
ATOM 1120 N N . TRP A 1 146 ? 3.487 4.321 -8.784 1.00 94.19 146 TRP A N 1
ATOM 1121 C CA . TRP A 1 146 ? 3.642 2.942 -8.321 1.00 94.19 146 TRP A CA 1
ATOM 1122 C C . TRP A 1 146 ? 4.516 2.105 -9.257 1.00 94.19 146 TRP A C 1
ATOM 1124 O O . TRP A 1 146 ? 4.714 2.437 -10.427 1.00 94.19 146 TRP A O 1
ATOM 1134 N N . ALA A 1 147 ? 5.019 0.984 -8.738 1.00 96.69 147 ALA A N 1
ATOM 1135 C CA . ALA A 1 147 ? 5.677 -0.064 -9.510 1.00 96.69 147 ALA A CA 1
ATOM 1136 C C . ALA A 1 147 ? 4.863 -1.362 -9.418 1.00 96.69 147 ALA A C 1
ATOM 1138 O O . ALA A 1 147 ? 4.312 -1.666 -8.362 1.00 96.69 147 ALA A O 1
ATOM 1139 N N . SER A 1 148 ? 4.786 -2.127 -10.510 1.00 95.75 148 SER A N 1
ATOM 1140 C CA . SER A 1 148 ? 4.167 -3.454 -10.505 1.00 95.75 148 SER A CA 1
ATOM 1141 C C . SER A 1 148 ? 5.002 -4.500 -11.236 1.00 95.75 148 SER A C 1
ATOM 1143 O O . SER A 1 148 ? 5.437 -4.270 -12.362 1.00 95.75 148 SER A O 1
ATOM 1145 N N . ALA A 1 149 ? 5.162 -5.669 -10.616 1.00 95.88 149 ALA A N 1
ATOM 1146 C CA . ALA A 1 149 ? 5.757 -6.867 -11.212 1.00 95.88 149 ALA A CA 1
ATOM 1147 C C . ALA A 1 149 ? 4.702 -7.940 -11.559 1.00 95.88 149 ALA A C 1
ATOM 1149 O O . ALA A 1 149 ? 5.033 -9.006 -12.070 1.00 95.88 149 ALA A O 1
ATOM 1150 N N . ARG A 1 150 ? 3.422 -7.659 -11.278 1.00 92.44 150 ARG A N 1
ATOM 1151 C CA . ARG A 1 150 ? 2.318 -8.634 -11.328 1.00 92.44 150 ARG A CA 1
ATOM 1152 C C . ARG A 1 150 ? 1.418 -8.507 -12.554 1.00 92.44 150 ARG A C 1
ATOM 1154 O O . ARG A 1 150 ? 0.640 -9.413 -12.830 1.00 92.44 150 ARG A O 1
ATOM 1161 N N . ILE A 1 151 ? 1.500 -7.388 -13.277 1.00 90.12 151 ILE A N 1
ATOM 1162 C CA . ILE A 1 151 ? 0.653 -7.132 -14.454 1.00 90.12 151 ILE A CA 1
ATOM 1163 C C . ILE A 1 151 ? 1.050 -8.040 -15.625 1.00 90.12 151 ILE A C 1
ATOM 1165 O O . ILE A 1 151 ? 0.182 -8.591 -16.300 1.00 90.12 151 ILE A O 1
ATOM 1169 N N . GLU A 1 152 ? 2.352 -8.202 -15.869 1.00 92.88 152 GLU A N 1
ATOM 1170 C CA . GLU A 1 152 ? 2.878 -9.021 -16.961 1.00 92.88 152 GLU A CA 1
ATOM 1171 C C . GLU A 1 152 ? 4.146 -9.756 -16.517 1.00 92.88 152 GLU A C 1
ATOM 1173 O O . GLU A 1 152 ? 5.073 -9.154 -15.971 1.00 92.88 152 GLU A O 1
ATOM 1178 N N . ALA A 1 153 ? 4.194 -11.065 -16.773 1.00 93.38 153 ALA A N 1
ATOM 1179 C CA . ALA A 1 153 ? 5.322 -11.903 -16.386 1.00 93.38 153 ALA A CA 1
ATOM 1180 C C . ALA A 1 153 ? 6.635 -11.432 -17.039 1.00 93.38 153 ALA A C 1
ATOM 1182 O O . ALA A 1 153 ? 6.701 -11.167 -18.240 1.00 93.38 153 ALA A O 1
ATOM 1183 N N . GLY A 1 154 ? 7.696 -11.351 -16.237 1.00 95.25 154 GLY A N 1
ATOM 1184 C CA . GLY A 1 154 ? 9.036 -10.955 -16.676 1.00 95.25 154 GLY A CA 1
ATOM 1185 C C . GLY A 1 154 ? 9.196 -9.459 -16.931 1.00 95.25 154 GLY A C 1
ATOM 1186 O O . GLY A 1 154 ? 10.257 -9.038 -17.399 1.00 95.25 154 GLY A O 1
ATOM 1187 N N . LEU A 1 155 ? 8.182 -8.647 -16.618 1.00 97.25 155 LEU A N 1
ATOM 1188 C CA . LEU A 1 155 ? 8.243 -7.194 -16.703 1.00 97.25 155 LEU A CA 1
ATOM 1189 C C . LEU A 1 155 ? 8.017 -6.539 -15.345 1.00 97.25 155 LEU A C 1
ATOM 1191 O O . LEU A 1 155 ? 7.261 -7.022 -14.508 1.00 97.25 155 LEU A O 1
ATOM 1195 N N . ILE A 1 156 ? 8.661 -5.391 -15.179 1.00 98.12 156 ILE A N 1
ATOM 1196 C CA . ILE A 1 156 ? 8.321 -4.408 -14.161 1.00 98.12 156 ILE A CA 1
ATOM 1197 C C . ILE A 1 156 ? 7.762 -3.192 -14.884 1.00 98.12 156 ILE A C 1
ATOM 1199 O O . ILE A 1 156 ? 8.392 -2.664 -15.806 1.00 98.12 156 ILE A O 1
ATOM 1203 N N . LEU A 1 157 ? 6.570 -2.770 -14.477 1.00 98.12 157 LEU A N 1
ATOM 1204 C CA . LEU A 1 157 ? 5.903 -1.564 -14.942 1.00 98.12 157 LEU A CA 1
ATOM 1205 C C . LEU A 1 157 ? 6.081 -0.470 -13.893 1.00 98.12 157 LEU A C 1
ATOM 1207 O O . LEU A 1 157 ? 5.858 -0.704 -12.710 1.00 98.12 157 LEU A O 1
ATOM 1211 N N . LEU A 1 158 ? 6.454 0.725 -14.337 1.00 98.19 158 LEU A N 1
ATOM 1212 C CA . LEU A 1 158 ? 6.514 1.934 -13.524 1.00 98.19 158 LEU A CA 1
ATOM 1213 C C . LEU A 1 158 ? 5.428 2.887 -14.008 1.00 98.19 158 LEU A C 1
ATOM 1215 O O . LEU A 1 158 ? 5.403 3.243 -15.190 1.00 98.19 158 LEU A O 1
ATOM 1219 N N . SER A 1 159 ? 4.561 3.306 -13.098 1.00 97.62 159 SER A N 1
ATOM 1220 C CA . SER A 1 159 ? 3.545 4.318 -13.343 1.00 97.62 159 SER A CA 1
ATOM 1221 C C . SER A 1 159 ? 4.040 5.693 -12.937 1.00 97.62 159 SER A C 1
ATOM 1223 O O . SER A 1 159 ? 4.599 5.881 -11.856 1.00 97.62 159 SER A O 1
ATOM 1225 N N . TYR A 1 160 ? 3.785 6.653 -13.817 1.00 97.69 160 TYR A N 1
ATOM 1226 C CA . TYR A 1 160 ? 4.010 8.068 -13.602 1.00 97.69 160 TYR A CA 1
ATOM 1227 C C . TYR A 1 160 ? 2.722 8.825 -13.916 1.00 97.69 160 TYR A C 1
ATOM 1229 O O . TYR A 1 160 ? 2.218 8.738 -15.036 1.00 97.69 160 TYR A O 1
ATOM 1237 N N . SER A 1 161 ? 2.209 9.590 -12.958 1.00 96.50 161 SER A N 1
ATOM 1238 C CA . SER A 1 161 ? 0.876 10.200 -13.037 1.00 96.50 161 SER A CA 1
ATOM 1239 C C . SER A 1 161 ? 0.946 11.726 -12.893 1.00 96.50 161 SER A C 1
ATOM 1241 O O . SER A 1 161 ? 1.818 12.264 -12.206 1.00 96.50 161 SER A O 1
ATOM 1243 N N . SER A 1 162 ? 0.056 12.451 -13.577 1.00 96.19 162 SER A N 1
ATOM 1244 C CA . SER A 1 162 ? -0.088 13.912 -13.478 1.00 96.19 162 SER A CA 1
ATOM 1245 C C . SER A 1 162 ? -1.467 14.357 -13.962 1.00 96.19 162 SER A C 1
ATOM 1247 O O . SER A 1 162 ? -1.825 14.071 -15.097 1.00 96.19 162 SER A O 1
ATOM 1249 N N . GLU A 1 163 ? -2.234 15.065 -13.127 1.00 91.31 163 GLU A N 1
ATOM 1250 C CA . GLU A 1 163 ? -3.527 15.679 -13.501 1.00 91.31 163 GLU A CA 1
ATOM 1251 C C . GLU A 1 163 ? -4.523 14.735 -14.215 1.00 91.31 163 GLU A C 1
ATOM 1253 O O . GLU A 1 163 ? -5.266 15.148 -15.099 1.00 91.31 163 GLU A O 1
ATOM 1258 N N . GLY A 1 164 ? -4.554 13.456 -13.829 1.00 88.31 164 GLY A N 1
ATOM 1259 C CA . GLY A 1 164 ? -5.430 12.446 -14.439 1.00 88.31 164 GLY A CA 1
ATOM 1260 C C . GLY A 1 164 ? -4.854 11.757 -15.683 1.00 88.31 164 GLY A C 1
ATOM 1261 O O . GLY A 1 164 ? -5.432 10.774 -16.140 1.00 88.31 164 GLY A O 1
ATOM 1262 N N . ASP A 1 165 ? -3.698 12.203 -16.181 1.00 94.81 165 ASP A N 1
ATOM 1263 C CA . ASP A 1 165 ? -2.916 11.500 -17.197 1.00 94.81 165 ASP A CA 1
ATOM 1264 C C . ASP A 1 165 ? -1.930 10.517 -16.547 1.00 94.81 165 ASP A C 1
ATOM 1266 O O . ASP A 1 165 ? -1.339 10.803 -15.500 1.00 94.81 165 ASP A O 1
ATOM 1270 N N . GLN A 1 166 ? -1.680 9.389 -17.218 1.00 95.88 166 GLN A N 1
ATOM 1271 C CA . GLN A 1 166 ? -0.712 8.376 -16.792 1.00 95.88 166 GLN A CA 1
ATOM 1272 C C . GLN A 1 166 ? 0.247 8.007 -17.928 1.00 95.88 166 GLN A C 1
ATOM 1274 O O . GLN A 1 166 ? -0.152 7.821 -19.080 1.00 95.88 166 GLN A O 1
ATOM 1279 N N . LYS A 1 167 ? 1.527 7.846 -17.584 1.00 97.44 167 LYS A N 1
ATOM 1280 C CA . LYS A 1 167 ? 2.567 7.262 -18.430 1.00 97.44 167 LYS A CA 1
ATOM 1281 C C . LYS A 1 167 ? 3.120 6.001 -17.786 1.00 97.44 167 LYS A C 1
ATOM 1283 O O . LYS A 1 167 ? 3.372 5.965 -16.586 1.00 97.44 167 LYS A O 1
ATOM 1288 N N . LEU A 1 168 ? 3.349 4.986 -18.615 1.00 97.75 168 LEU A N 1
ATOM 1289 C CA . LEU A 1 168 ? 3.908 3.710 -18.190 1.00 97.75 168 LEU A CA 1
ATOM 1290 C C . LEU A 1 168 ? 5.285 3.505 -18.818 1.00 97.75 168 LEU A C 1
ATOM 1292 O O . LEU A 1 168 ? 5.439 3.549 -20.041 1.00 97.75 168 LEU A O 1
ATOM 1296 N N . LEU A 1 169 ? 6.277 3.242 -17.976 1.00 97.94 169 LEU A N 1
ATOM 1297 C CA . LEU A 1 169 ? 7.589 2.752 -18.383 1.00 97.94 169 LEU A CA 1
ATOM 1298 C C . LEU A 1 169 ? 7.705 1.274 -18.020 1.00 97.94 169 LEU A C 1
ATOM 1300 O O . LEU A 1 169 ? 7.061 0.808 -17.085 1.00 97.94 169 LEU A O 1
ATOM 1304 N N . ARG A 1 170 ? 8.512 0.519 -18.768 1.00 97.69 170 ARG A N 1
ATOM 1305 C CA . ARG A 1 170 ? 8.705 -0.910 -18.505 1.00 97.69 170 ARG A CA 1
ATOM 1306 C C . ARG A 1 170 ? 10.117 -1.377 -18.782 1.00 97.69 170 ARG A C 1
ATOM 1308 O O . ARG A 1 170 ? 10.760 -0.918 -19.730 1.00 97.69 170 ARG A O 1
ATOM 1315 N N . PHE A 1 171 ? 10.561 -2.342 -17.993 1.00 98.12 171 PHE A N 1
ATOM 1316 C CA . PHE A 1 171 ? 11.813 -3.056 -18.205 1.00 98.12 171 PHE A CA 1
ATOM 1317 C C . PHE A 1 171 ? 11.676 -4.526 -17.805 1.00 98.12 171 PHE A C 1
ATOM 1319 O O . PHE A 1 171 ? 10.724 -4.910 -17.130 1.00 98.12 171 PHE A O 1
ATOM 1326 N N . LYS A 1 172 ? 12.604 -5.354 -18.290 1.00 97.88 172 LYS A N 1
ATOM 1327 C CA . LYS A 1 172 ? 12.613 -6.799 -18.037 1.00 97.88 172 LYS A CA 1
ATOM 1328 C C . LYS A 1 172 ? 13.353 -7.136 -16.747 1.00 97.88 172 LYS A C 1
ATOM 1330 O O . LYS A 1 172 ? 14.314 -6.447 -16.411 1.00 97.88 172 LYS A O 1
ATOM 1335 N N . TRP A 1 173 ? 12.955 -8.237 -16.123 1.00 97.38 173 TRP A N 1
ATOM 1336 C CA . TRP A 1 173 ? 13.661 -8.894 -15.019 1.00 97.38 173 TRP A CA 1
ATOM 1337 C C . TRP A 1 173 ? 13.495 -10.418 -15.113 1.00 97.38 173 TRP A C 1
ATOM 1339 O O . TRP A 1 173 ? 12.713 -10.909 -15.932 1.00 97.38 173 TRP A O 1
ATOM 1349 N N . ASP A 1 174 ? 14.257 -11.165 -14.320 1.00 95.75 174 ASP A N 1
ATOM 1350 C CA . ASP A 1 174 ? 14.360 -12.627 -14.407 1.00 95.75 174 ASP A CA 1
ATOM 1351 C C . ASP A 1 174 ? 13.256 -13.425 -13.689 1.00 95.75 174 ASP A C 1
ATOM 1353 O O . ASP A 1 174 ? 13.149 -14.632 -13.907 1.00 95.75 174 ASP A O 1
ATOM 1357 N N .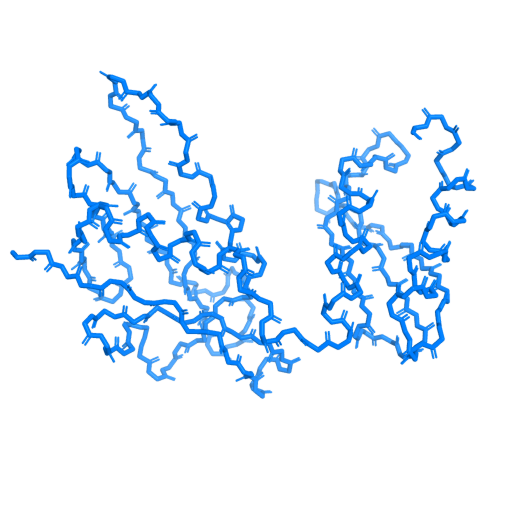 GLN A 1 175 ? 12.438 -12.771 -12.857 1.00 95.75 175 GLN A N 1
ATOM 1358 C CA . GLN A 1 175 ? 11.424 -13.384 -11.979 1.00 95.75 175 GLN A CA 1
ATOM 1359 C C . GLN A 1 175 ? 11.958 -14.389 -10.947 1.00 95.75 175 GLN A C 1
ATOM 1361 O O . GLN A 1 175 ? 11.179 -15.078 -10.289 1.00 95.75 175 GLN A O 1
ATOM 1366 N N . ALA A 1 176 ? 13.273 -14.502 -10.806 1.00 95.19 176 ALA A N 1
ATOM 1367 C CA . ALA A 1 176 ? 13.919 -15.457 -9.920 1.00 95.19 176 ALA A CA 1
ATOM 1368 C C . ALA A 1 176 ? 14.446 -14.782 -8.652 1.00 95.19 176 ALA A C 1
ATOM 1370 O O . ALA A 1 176 ? 14.547 -15.431 -7.610 1.00 95.19 176 ALA A O 1
ATOM 1371 N N . SER A 1 177 ? 14.791 -13.494 -8.724 1.00 95.25 177 SER A N 1
ATOM 1372 C CA . SER A 1 177 ? 15.389 -12.775 -7.604 1.00 95.25 177 SER A CA 1
ATOM 1373 C C . SER A 1 177 ? 15.077 -11.285 -7.630 1.00 95.25 177 SER A C 1
ATOM 1375 O O . SER A 1 177 ? 15.124 -10.639 -8.678 1.00 95.25 177 SER A O 1
ATOM 1377 N N . SER A 1 178 ? 14.857 -10.699 -6.450 1.00 96.62 178 SER A N 1
ATOM 1378 C CA . SER A 1 178 ? 14.737 -9.244 -6.343 1.00 96.62 178 SER A CA 1
ATOM 1379 C C . SER A 1 178 ? 16.058 -8.534 -6.651 1.00 96.62 178 SER A C 1
ATOM 1381 O O . SER A 1 178 ? 16.059 -7.397 -7.112 1.00 96.62 178 SER A O 1
ATOM 1383 N N . VAL A 1 179 ? 17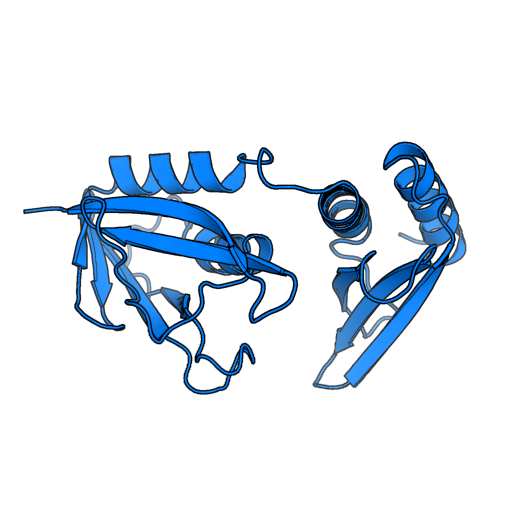.194 -9.227 -6.509 1.00 97.38 179 VAL A N 1
ATOM 1384 C CA . VAL A 1 179 ? 18.518 -8.677 -6.826 1.00 97.38 179 VAL A CA 1
ATOM 1385 C C . VAL A 1 179 ? 18.652 -8.343 -8.314 1.00 97.38 179 VAL A C 1
ATOM 1387 O O . VAL A 1 179 ? 19.148 -7.262 -8.630 1.00 97.38 179 VAL A O 1
ATOM 1390 N N . ASP A 1 180 ? 18.200 -9.217 -9.226 1.00 97.38 180 ASP A N 1
ATOM 1391 C CA . ASP A 1 180 ? 18.204 -8.902 -10.666 1.00 97.38 180 ASP A CA 1
ATOM 1392 C C . ASP A 1 180 ? 17.263 -7.730 -10.944 1.00 97.38 180 ASP A C 1
ATOM 1394 O O . ASP A 1 180 ? 17.692 -6.739 -11.531 1.00 97.38 180 ASP A O 1
ATOM 1398 N N . ALA A 1 181 ? 16.028 -7.768 -10.430 1.00 97.50 181 ALA A N 1
ATOM 1399 C CA . ALA A 1 181 ? 15.075 -6.670 -10.589 1.00 97.50 181 ALA A CA 1
ATOM 1400 C C . ALA A 1 181 ? 15.659 -5.309 -10.179 1.00 97.50 181 ALA A C 1
ATOM 1402 O O . ALA A 1 181 ? 15.561 -4.342 -10.935 1.00 97.50 181 ALA A O 1
ATOM 1403 N N . VAL A 1 182 ? 16.312 -5.237 -9.017 1.00 98.00 182 VAL A N 1
ATOM 1404 C CA . VAL A 1 182 ? 16.949 -4.018 -8.501 1.00 98.00 182 VAL A CA 1
ATOM 1405 C C . VAL A 1 182 ? 18.132 -3.590 -9.372 1.00 98.00 182 VAL A C 1
ATOM 1407 O O . VAL A 1 182 ? 18.287 -2.402 -9.659 1.00 98.00 182 VAL A O 1
ATOM 1410 N N . GLN A 1 183 ? 18.958 -4.521 -9.854 1.00 98.00 183 GLN A N 1
ATOM 1411 C CA . GLN A 1 183 ? 20.052 -4.196 -10.777 1.00 98.00 183 GLN A CA 1
ATOM 1412 C C . GLN A 1 183 ? 19.523 -3.633 -12.103 1.00 98.00 183 GLN A C 1
ATOM 1414 O O . GLN A 1 183 ? 19.995 -2.589 -12.565 1.00 98.00 183 GLN A O 1
ATOM 1419 N N . ARG A 1 184 ? 18.498 -4.269 -12.681 1.00 98.06 184 ARG A N 1
ATOM 1420 C CA . ARG A 1 184 ? 17.827 -3.814 -13.908 1.00 98.06 184 ARG A CA 1
ATOM 1421 C C . ARG A 1 184 ? 17.152 -2.463 -13.716 1.00 98.06 184 ARG A C 1
ATOM 1423 O O . ARG A 1 184 ? 17.265 -1.604 -14.589 1.00 98.06 184 ARG A O 1
ATOM 1430 N N . ALA A 1 185 ? 16.519 -2.246 -12.567 1.00 97.94 185 ALA A N 1
ATOM 1431 C CA . ALA A 1 185 ? 15.932 -0.969 -12.184 1.00 97.94 185 ALA A CA 1
ATOM 1432 C C . ALA A 1 185 ? 16.994 0.137 -12.124 1.00 97.94 185 ALA A C 1
ATOM 1434 O O . ALA A 1 185 ? 16.801 1.202 -12.709 1.00 97.94 185 ALA A O 1
ATOM 1435 N N . ALA A 1 186 ? 18.148 -0.125 -11.504 1.00 97.75 186 ALA A N 1
ATOM 1436 C CA . ALA A 1 186 ? 19.238 0.843 -11.405 1.00 97.75 186 ALA A CA 1
ATOM 1437 C C . ALA A 1 186 ? 19.839 1.191 -12.780 1.00 97.75 186 ALA A C 1
ATOM 1439 O O . ALA A 1 186 ? 20.091 2.362 -13.078 1.00 97.75 186 ALA A O 1
ATOM 1440 N N . GLU A 1 187 ? 20.045 0.194 -13.645 1.00 97.62 187 GLU A N 1
ATOM 1441 C CA . GLU A 1 187 ? 2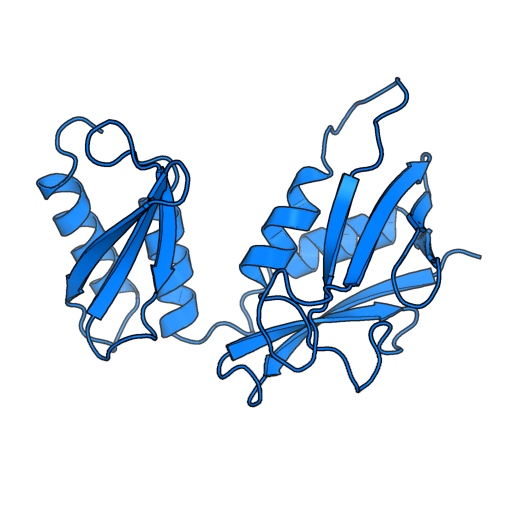0.458 0.402 -15.040 1.00 97.62 187 GLU A CA 1
ATOM 1442 C C . GLU A 1 187 ? 19.435 1.237 -15.815 1.00 97.62 187 GLU A C 1
ATOM 1444 O O . GLU A 1 187 ? 19.798 2.199 -16.500 1.00 97.62 187 GLU A O 1
ATOM 1449 N N . PHE A 1 188 ? 18.153 0.901 -15.672 1.00 97.69 188 PHE A N 1
ATOM 1450 C CA . PHE A 1 188 ? 17.056 1.597 -16.325 1.00 97.69 188 PHE A CA 1
ATOM 1451 C C . PHE A 1 188 ? 16.935 3.051 -15.853 1.00 97.69 188 PHE A C 1
ATOM 1453 O O . PHE A 1 188 ? 16.812 3.949 -16.693 1.00 97.69 188 PHE A O 1
ATOM 1460 N N . ARG A 1 189 ? 17.036 3.302 -14.539 1.00 96.44 189 ARG A N 1
ATOM 1461 C CA . ARG A 1 189 ? 16.997 4.644 -13.938 1.00 96.44 189 ARG A CA 1
ATOM 1462 C C . ARG A 1 189 ? 18.119 5.516 -14.487 1.00 96.44 18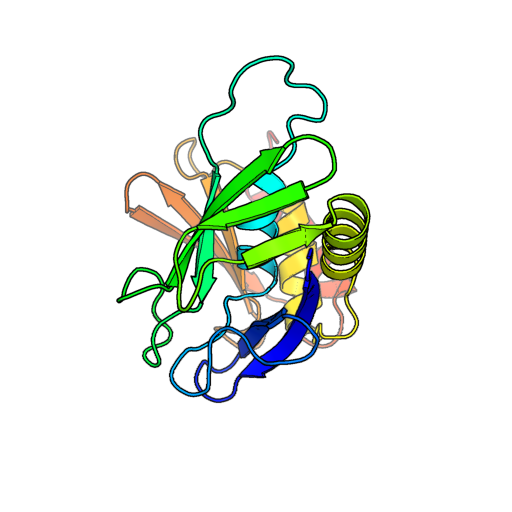9 ARG A C 1
ATOM 1464 O O . ARG A 1 189 ? 17.825 6.587 -14.997 1.00 96.44 189 ARG A O 1
ATOM 1471 N N . ARG A 1 190 ? 19.372 5.039 -14.482 1.00 95.75 190 ARG A N 1
ATOM 1472 C CA . ARG A 1 190 ? 20.530 5.800 -15.003 1.00 95.75 190 ARG A CA 1
ATOM 1473 C C . ARG A 1 190 ? 20.370 6.224 -16.461 1.00 95.75 190 ARG A C 1
ATOM 1475 O O . ARG A 1 190 ? 20.809 7.303 -16.837 1.00 95.75 190 ARG A O 1
ATOM 1482 N N . ARG A 1 191 ? 19.761 5.374 -17.289 1.00 95.12 191 ARG A N 1
ATOM 1483 C CA . ARG A 1 191 ? 19.518 5.684 -18.704 1.00 95.12 191 ARG A CA 1
ATOM 1484 C C . ARG A 1 191 ? 18.373 6.680 -18.898 1.00 95.12 191 ARG A C 1
ATOM 1486 O O . ARG A 1 191 ? 18.412 7.462 -19.839 1.00 95.12 191 ARG A O 1
ATOM 1493 N N . THR A 1 192 ? 17.346 6.599 -18.057 1.00 93.69 192 THR A N 1
ATOM 1494 C CA . THR A 1 192 ? 16.091 7.352 -18.226 1.00 93.69 192 THR A CA 1
ATOM 1495 C C . THR A 1 192 ? 16.140 8.714 -17.537 1.00 93.69 192 THR A C 1
ATOM 1497 O O . THR A 1 192 ? 15.563 9.671 -18.040 1.00 93.69 192 THR A O 1
ATOM 1500 N N . PHE A 1 193 ? 16.869 8.812 -16.425 1.00 91.81 193 PHE A N 1
ATOM 1501 C CA . PHE A 1 193 ? 17.015 10.017 -15.617 1.00 91.81 193 PHE A CA 1
ATOM 1502 C C . PHE A 1 193 ? 18.506 10.305 -15.348 1.00 91.81 193 PHE A C 1
ATOM 1504 O O . PHE A 1 193 ? 18.991 10.104 -14.233 1.00 91.81 193 PHE A O 1
ATOM 1511 N N . PRO A 1 194 ? 19.271 10.716 -16.376 1.00 76.69 194 PRO A N 1
ATOM 1512 C CA . PRO A 1 194 ? 20.717 10.922 -16.255 1.00 76.69 194 PRO A CA 1
ATOM 1513 C C . PRO A 1 194 ? 21.099 12.082 -15.319 1.00 76.69 194 PRO A C 1
ATOM 1515 O O . PRO A 1 194 ? 22.214 12.092 -14.803 1.00 76.69 194 PRO A O 1
ATOM 1518 N N . ASP A 1 195 ? 20.170 13.010 -15.066 1.00 70.88 195 ASP A N 1
ATOM 1519 C CA . ASP A 1 195 ? 20.392 14.237 -14.290 1.00 70.88 195 ASP A CA 1
ATOM 1520 C C . ASP A 1 195 ? 19.796 14.185 -12.859 1.00 70.88 195 ASP A C 1
ATOM 1522 O O . ASP A 1 195 ? 19.607 15.232 -12.237 1.00 70.88 195 ASP A O 1
ATOM 1526 N N . SER A 1 196 ? 19.469 12.990 -12.329 1.00 59.84 196 SER A N 1
ATOM 1527 C CA . SER A 1 196 ? 18.757 12.795 -11.038 1.00 59.84 196 SER A CA 1
ATOM 1528 C C . SER A 1 196 ? 19.319 11.731 -10.094 1.00 59.84 196 SER A C 1
ATOM 1530 O O . SER A 1 196 ? 19.868 10.716 -10.582 1.00 59.84 196 SER A O 1
#

Sequence (196 aa):
MTKRLDILVSSSPASNDHQARILVDGVDWLGPDALGLDPPELKNQLRREQPQQAVVAVEPVSAIVGRCSCGCVGCSDTVVRIYRYGTTVEWIGGPVSVAFDAAQYDAEHTRFEVDRSWETLDRTVEREVGDMFAGTILDGKYAFDWASARIEAGLILLSYSSEGDQKLLRFKWDQASSVDAVQRAAEFRRRTFPDS

pLDDT: mean 90.48, std 11.83, range [41.06, 98.19]

Foldseek 3Di:
DAWFWAWDWDDDVLLNGIFTFIDTNNHGQQDDQWTHDHLVQQLVQVVVPDPVDDPDDDFFRKGFGIHGSNRDPVHPTWIWGWDDDPQKIWTDTHPDIHIHGPVSVVVNSVCSVPDPVPDDQFNVLFVLLLVVQQQPDAPNAWHWDTWGCPPDDQKIWTWTDHPHDIDIDMDGADSPHSVRSNVRSVVVCCVRPVPD

Nearest PDB structures (foldseek):
  3p1x-assembly3_A  TM=3.351E-01  e=2.948E-01  Homo sapiens
  2l33-assembly1_A  TM=2.862E-01  e=6.136E-01  Homo sapiens
  7zpk-assembly1_C  TM=1.746E-01  e=6.080E-02  Mus musculus
  7v6c-assembly1_B  TM=1.936E-01  e=2.634E-01  Drosophila melanogaster
  5g4q-assembly2_B  TM=1.668E-01  e=3.331E+00  Helicobacter pylori 26695

Radius of gyration: 18.52 Å; Cα contacts (8 Å, |Δi|>4): 340; chains: 1; bounding box: 40×39×46 Å

Solvent-accessible surface area (backbone atoms only — not comparable to full-atom values): 11139 Å² total; per-residue (Å²): 131,66,45,49,64,45,74,48,75,44,81,27,79,90,66,73,44,55,22,28,35,50,20,50,73,84,38,68,57,72,47,91,74,39,33,41,29,46,54,73,59,38,47,56,49,60,60,73,71,67,71,93,77,67,100,54,94,70,79,62,50,72,31,68,58,27,21,25,72,83,60,45,84,85,47,75,50,32,45,32,35,42,42,79,58,90,64,32,32,36,37,47,45,58,87,65,66,49,43,26,37,33,69,57,44,52,51,40,50,55,49,56,73,68,61,58,90,82,55,48,72,50,51,48,34,21,50,60,46,32,65,71,43,58,86,41,60,50,94,85,63,21,36,52,72,50,42,39,38,78,86,44,89,49,34,38,39,37,37,23,40,42,98,90,46,78,48,78,48,76,47,68,39,80,84,78,48,54,65,53,38,46,52,42,46,53,56,50,44,54,73,75,42,75,91,112

Secondary structure (DSSP, 8-state):
-PBPEEEEEEEEGGGTEEEEEEEETTEESS-TTEEEBPHHHHHHHHHTT--S---S-PPPEEEEEEEETT--TTSS-EEEEEEEETTEEEEEESSS-EEEEHHHHHHHHHHHHH--TT--HHHHHHHHHHHHHTT-EETTTEEEEEEESSSSTTEEEEEEEETTEEEEEEEE--SS-HHHHHHHHHHHHHHH-TT-

Mean predicted aligned error: 5.4 Å